Protein AF-0000000077104012 (afdb_homodimer)

Secondary structure (DSSP, 8-state):
----TT-EEEEEEE--GGGBHHHHTS-SSSBB-HHHHHHHHHHHHHHHHHTTSPTTEEEEEEEEEEEE-S--BTT-EEEEEEEEEEEETTEEEEEEEEEETTEEEEEEEEEEEEEEHHHHHH-/----TT-EEEEEEE--GGGBHHHHTS-SSSBB-HHHHHHHHHHHHHHHHHTTSPTTEEEEEEEEEEEE-S--BTT-EEEEEEEEEEEETTEEEEEEEEEETTEEEEEEEEEEEEEEHHHHHH-

Structure (mmCIF, N/CA/C/O backbone):
data_AF-0000000077104012-model_v1
#
loop_
_entity.id
_entity.type
_entity.pdbx_description
1 polymer 'Thioesterase family protein'
#
loop_
_atom_site.group_PDB
_atom_site.id
_atom_site.type_symbol
_atom_site.label_atom_id
_atom_site.label_alt_id
_atom_site.label_comp_id
_atom_site.label_asym_id
_atom_site.label_entity_id
_atom_site.label_seq_id
_atom_site.pdbx_PDB_ins_code
_atom_site.Cartn_x
_atom_site.Cartn_y
_atom_site.Cartn_z
_atom_site.occupancy
_atom_site.B_iso_or_equiv
_atom_site.auth_seq_id
_atom_site.auth_comp_id
_atom_site.auth_asym_id
_atom_site.auth_atom_id
_atom_site.pdbx_PDB_model_num
ATOM 1 N N . MET A 1 1 ? -9.977 -24.828 -13.086 1 63.53 1 MET A N 1
ATOM 2 C CA . MET A 1 1 ? -10.703 -23.719 -13.695 1 63.53 1 MET A CA 1
ATOM 3 C C . MET A 1 1 ? -9.75 -22.75 -14.391 1 63.53 1 MET A C 1
ATOM 5 O O . MET A 1 1 ? -8.57 -22.688 -14.062 1 63.53 1 MET A O 1
ATOM 9 N N . MET A 1 2 ? -10.086 -22.219 -15.586 1 81.81 2 MET A N 1
ATOM 10 C CA . MET A 1 2 ? -9.172 -21.438 -16.406 1 81.81 2 MET A CA 1
ATOM 11 C C . MET A 1 2 ? -9.258 -19.953 -16.047 1 81.81 2 MET A C 1
ATOM 13 O O . MET A 1 2 ? -10.312 -19.469 -15.641 1 81.81 2 MET A O 1
ATOM 17 N N . LEU A 1 3 ? -8.172 -19.344 -15.914 1 92.38 3 LEU A N 1
ATOM 18 C CA . LEU A 1 3 ? -8.07 -17.906 -15.703 1 92.38 3 LEU A CA 1
ATOM 19 C C . LEU A 1 3 ? -8.93 -17.156 -16.719 1 92.38 3 LEU A C 1
ATOM 21 O O . LEU A 1 3 ? -8.766 -17.312 -17.922 1 92.38 3 LEU A O 1
ATOM 25 N N . LYS A 1 4 ? -9.984 -16.5 -16.172 1 94.12 4 LYS A N 1
ATOM 26 C CA . LYS A 1 4 ? -10.914 -15.766 -17.031 1 94.12 4 LYS A CA 1
ATOM 27 C C . LYS A 1 4 ? -11.211 -14.383 -16.453 1 94.12 4 LYS A C 1
ATOM 29 O O . LYS A 1 4 ? -11.453 -14.234 -15.258 1 94.12 4 LYS A O 1
ATOM 34 N N . GLU A 1 5 ? -11.203 -13.398 -17.359 1 96.94 5 GLU A N 1
ATOM 35 C CA . GLU A 1 5 ? -11.609 -12.055 -16.969 1 96.94 5 GLU A CA 1
ATOM 36 C C . GLU A 1 5 ? -12.977 -12.062 -16.297 1 96.94 5 GLU A C 1
ATOM 38 O O . GLU A 1 5 ? -13.875 -12.797 -16.703 1 96.94 5 GLU A O 1
ATOM 43 N N . GLY A 1 6 ? -13.133 -11.281 -15.25 1 97.94 6 GLY A N 1
ATOM 44 C CA . GLY A 1 6 ? -14.367 -11.258 -14.492 1 97.94 6 GLY A CA 1
ATOM 45 C C . GLY A 1 6 ? -14.273 -11.969 -13.156 1 97.94 6 GLY A C 1
ATOM 46 O O . GLY A 1 6 ? -15.102 -11.758 -12.273 1 97.94 6 GLY A O 1
ATOM 47 N N . LEU A 1 7 ? -13.266 -12.867 -13.023 1 98.31 7 LEU A N 1
ATOM 48 C CA . LEU A 1 7 ? -13.031 -13.461 -11.711 1 98.31 7 LEU A CA 1
ATOM 49 C C . LEU A 1 7 ? -12.891 -12.391 -10.641 1 98.31 7 LEU A C 1
ATOM 51 O O . LEU A 1 7 ? -12.281 -11.344 -10.883 1 98.31 7 LEU A O 1
ATOM 55 N N . SER A 1 8 ? -13.469 -12.641 -9.461 1 98.75 8 SER A N 1
ATOM 56 C CA . SER A 1 8 ? -13.438 -11.633 -8.406 1 98.75 8 SER A CA 1
ATOM 57 C C . SER A 1 8 ? -13.391 -12.281 -7.027 1 98.75 8 SER A C 1
ATOM 59 O O . SER A 1 8 ? -13.711 -13.461 -6.879 1 98.75 8 SER A O 1
ATOM 61 N N . HIS A 1 9 ? -12.945 -11.547 -6.07 1 98.88 9 HIS A N 1
ATOM 62 C CA . HIS A 1 9 ? -12.938 -11.922 -4.66 1 98.88 9 HIS A CA 1
ATOM 63 C C . HIS A 1 9 ? -13.07 -10.695 -3.764 1 98.88 9 HIS A C 1
ATOM 65 O O . HIS A 1 9 ? -12.609 -9.609 -4.121 1 98.88 9 HIS A O 1
ATOM 71 N N . THR A 1 10 ? -13.758 -10.852 -2.686 1 98.94 10 THR A N 1
ATOM 72 C CA . THR A 1 10 ? -13.867 -9.812 -1.672 1 98.94 10 THR A CA 1
ATOM 73 C C . THR A 1 10 ? -13.195 -10.242 -0.375 1 98.94 10 THR A C 1
ATOM 75 O O . THR A 1 10 ? -13.5 -11.312 0.164 1 98.94 10 THR A O 1
ATOM 78 N N . SER A 1 11 ? -12.289 -9.477 0.056 1 98.94 11 SER A N 1
ATOM 79 C CA . SER A 1 11 ? -11.664 -9.641 1.363 1 98.94 11 SER A CA 1
ATOM 80 C C . SER A 1 11 ? -12.195 -8.625 2.365 1 98.94 11 SER A C 1
ATOM 82 O O . SER A 1 11 ? -12.641 -7.543 1.979 1 98.94 11 SER A O 1
ATOM 84 N N . VAL A 1 12 ? -12.125 -8.977 3.619 1 98.88 12 VAL A N 1
ATOM 85 C CA . VAL A 1 12 ? -12.711 -8.133 4.652 1 98.88 12 VAL A CA 1
ATOM 86 C C . VAL A 1 12 ? -11.734 -8 5.824 1 98.88 12 VAL A C 1
ATOM 88 O O . VAL A 1 12 ? -11.008 -8.945 6.145 1 98.88 12 VAL A O 1
ATOM 91 N N . LEU A 1 13 ? -11.734 -6.797 6.422 1 98.38 13 LEU A N 1
ATOM 92 C CA . LEU A 1 13 ? -10.977 -6.613 7.652 1 98.38 13 LEU A CA 1
ATOM 93 C C . LEU A 1 13 ? -11.711 -5.676 8.609 1 98.38 13 LEU A C 1
ATOM 95 O O . LEU A 1 13 ? -12.562 -4.898 8.18 1 98.38 13 LEU A O 1
ATOM 99 N N . THR A 1 14 ? -11.461 -5.891 9.828 1 98.81 14 THR A N 1
ATOM 100 C CA . THR A 1 14 ? -11.844 -4.926 10.852 1 98.81 14 THR A CA 1
ATOM 101 C C . THR A 1 14 ? -10.656 -4.047 11.234 1 98.81 14 THR A C 1
ATOM 103 O O . THR A 1 14 ? -9.562 -4.551 11.492 1 98.81 14 THR A O 1
ATOM 106 N N . VAL A 1 15 ? -10.938 -2.73 11.312 1 98.75 15 VAL A N 1
ATOM 107 C CA . VAL A 1 15 ? -9.859 -1.799 11.625 1 98.75 15 VAL A CA 1
ATOM 108 C C . VAL A 1 15 ? -9.492 -1.916 13.102 1 98.75 15 VAL A C 1
ATOM 110 O O . VAL A 1 15 ? -10.297 -1.588 13.977 1 98.75 15 VAL A O 1
ATOM 113 N N . THR A 1 16 ? -8.344 -2.424 13.32 1 98.62 16 THR A N 1
ATOM 114 C CA . THR A 1 16 ? -7.738 -2.441 14.648 1 98.62 16 THR A CA 1
ATOM 115 C C . THR A 1 16 ? -6.535 -1.509 14.711 1 98.62 16 THR A C 1
ATOM 117 O O . THR A 1 16 ? -6.156 -0.91 13.695 1 98.62 16 THR A O 1
ATOM 120 N N . GLU A 1 17 ? -5.934 -1.371 15.883 1 98.19 17 GLU A N 1
ATOM 121 C CA . GLU A 1 17 ? -4.777 -0.496 16.047 1 98.19 17 GLU A CA 1
ATOM 122 C C . GLU A 1 17 ? -3.658 -0.876 15.078 1 98.19 17 GLU A C 1
ATOM 124 O O . GLU A 1 17 ? -2.949 -0.006 14.57 1 98.19 17 GLU A O 1
ATOM 129 N N . ALA A 1 18 ? -3.521 -2.146 14.812 1 97.19 18 ALA A N 1
ATOM 130 C CA . ALA A 1 18 ? -2.426 -2.658 13.992 1 97.19 18 ALA A CA 1
ATOM 131 C C . ALA A 1 18 ? -2.531 -2.152 12.555 1 97.19 18 ALA A C 1
ATOM 133 O O . ALA A 1 18 ? -1.542 -2.146 11.82 1 97.19 18 ALA A O 1
ATOM 134 N N . TYR A 1 19 ? -3.738 -1.705 12.102 1 98 19 TYR A N 1
ATOM 135 C CA . TYR A 1 19 ? -3.965 -1.341 10.703 1 98 19 TYR A CA 1
ATOM 136 C C . TYR A 1 19 ? -4.023 0.173 10.539 1 98 19 TYR A C 1
ATOM 138 O O . TYR A 1 19 ? -4.32 0.674 9.453 1 98 19 TYR A O 1
ATOM 146 N N . THR A 1 20 ? -3.723 0.883 11.617 1 98.38 20 THR A N 1
ATOM 147 C CA . THR A 1 20 ? -3.834 2.336 11.547 1 98.38 20 THR A CA 1
ATOM 148 C C . THR A 1 20 ? -2.594 2.943 10.898 1 98.38 20 THR A C 1
ATOM 150 O O . THR A 1 20 ? -1.516 2.346 10.93 1 98.38 20 THR A O 1
ATOM 153 N N . ALA A 1 21 ? -2.809 4.164 10.359 1 98.12 21 ALA A N 1
ATOM 154 C CA . ALA A 1 21 ? -1.69 4.91 9.789 1 98.12 21 ALA A CA 1
ATOM 155 C C . ALA A 1 21 ? -0.59 5.125 10.828 1 98.12 21 ALA A C 1
ATOM 157 O O . ALA A 1 21 ? 0.598 5.035 10.508 1 98.12 21 ALA A O 1
ATOM 158 N N . GLN A 1 22 ? -0.987 5.324 12.047 1 97.31 22 GLN A N 1
ATOM 159 C CA . GLN A 1 22 ? -0.046 5.531 13.141 1 97.31 22 GLN A CA 1
ATOM 160 C C . GLN A 1 22 ? 0.788 4.277 13.398 1 97.31 22 GLN A C 1
ATOM 162 O O . GLN A 1 22 ? 2.018 4.348 13.469 1 97.31 22 GLN A O 1
ATOM 167 N N . ALA A 1 23 ? 0.188 3.174 13.438 1 97.38 23 ALA A N 1
ATOM 168 C CA . ALA A 1 23 ? 0.874 1.916 13.719 1 97.38 23 ALA A CA 1
ATOM 169 C C . ALA A 1 23 ? 1.756 1.493 12.555 1 97.38 23 ALA A C 1
ATOM 171 O O . ALA A 1 23 ? 2.842 0.944 12.75 1 97.38 23 ALA A O 1
ATOM 172 N N . LEU A 1 24 ? 1.322 1.79 11.344 1 96.88 24 LEU A N 1
ATOM 173 C CA . LEU A 1 24 ? 2.033 1.367 10.141 1 96.88 24 LEU A CA 1
ATOM 174 C C . LEU A 1 24 ? 3.131 2.361 9.781 1 96.88 24 LEU A C 1
ATOM 176 O O . LEU A 1 24 ? 3.971 2.082 8.922 1 96.88 24 LEU A O 1
ATOM 180 N N . GLY A 1 25 ? 3.066 3.533 10.422 1 96.81 25 GLY A N 1
ATOM 181 C CA . GLY A 1 25 ? 4.07 4.551 10.156 1 96.81 25 GLY A CA 1
ATOM 182 C C . GLY A 1 25 ? 3.797 5.344 8.891 1 96.81 25 GLY A C 1
ATOM 183 O O . GLY A 1 25 ? 4.641 6.121 8.445 1 96.81 25 GLY A O 1
ATOM 184 N N . SER A 1 26 ? 2.707 5.125 8.219 1 97.69 26 SER A N 1
ATOM 185 C CA . SER A 1 26 ? 2.342 5.809 6.984 1 97.69 26 SER A CA 1
ATOM 186 C C . SER A 1 26 ? 1.731 7.176 7.27 1 97.69 26 SER A C 1
ATOM 188 O O . SER A 1 26 ? 1.529 7.977 6.352 1 97.69 26 SER A O 1
ATOM 190 N N . GLY A 1 27 ? 1.38 7.434 8.445 1 96.62 27 GLY A N 1
ATOM 191 C CA . GLY A 1 27 ? 0.803 8.641 9.023 1 96.62 27 GLY A CA 1
ATOM 192 C C . GLY A 1 27 ? 0.803 8.633 10.539 1 96.62 27 GLY A C 1
ATOM 193 O O . GLY A 1 27 ? 1.457 7.797 11.164 1 96.62 27 GLY A O 1
ATOM 194 N N . ASP A 1 28 ? 0.097 9.672 11.055 1 96.44 28 ASP A N 1
ATOM 195 C CA . ASP A 1 28 ? 0.198 9.758 12.508 1 96.44 28 ASP A CA 1
ATOM 196 C C . ASP A 1 28 ? -1.185 9.805 13.156 1 96.44 28 ASP A C 1
ATOM 198 O O . ASP A 1 28 ? -1.316 10.164 14.328 1 96.44 28 ASP A O 1
ATOM 202 N N . LEU A 1 29 ? -2.232 9.461 12.5 1 96.88 29 LEU A N 1
ATOM 203 C CA . LEU A 1 29 ? -3.596 9.445 13.023 1 96.88 29 LEU A CA 1
ATOM 204 C C . LEU A 1 29 ? -4.094 8.008 13.188 1 96.88 29 LEU A C 1
ATOM 206 O O . LEU A 1 29 ? -3.654 7.105 12.477 1 96.88 29 LEU A O 1
ATOM 210 N N . PRO A 1 30 ? -5.016 7.781 14.117 1 97.19 30 PRO A N 1
ATOM 211 C CA . PRO A 1 30 ? -5.523 6.434 14.398 1 97.19 30 PRO A CA 1
ATOM 212 C C . PRO A 1 30 ? -6.699 6.051 13.5 1 97.19 30 PRO A C 1
ATOM 214 O O . PRO A 1 30 ? -7.75 5.641 14 1 97.19 30 PRO A O 1
ATOM 217 N N . VAL A 1 31 ? -6.539 6.105 12.234 1 98.06 31 VAL A N 1
ATOM 218 C CA . VAL A 1 31 ? -7.492 5.648 11.234 1 98.06 31 VAL A CA 1
ATOM 219 C C . VAL A 1 31 ? -6.836 4.598 10.336 1 98.06 31 VAL A C 1
ATOM 221 O O . VAL A 1 31 ? -5.617 4.41 10.383 1 98.06 31 VAL A O 1
ATOM 224 N N . LEU A 1 32 ? -7.621 3.922 9.555 1 98.56 32 LEU A N 1
ATOM 225 C CA . LEU A 1 32 ? -7.09 2.926 8.633 1 98.56 32 LEU A CA 1
ATOM 226 C C . LEU A 1 32 ? -5.988 3.523 7.766 1 98.56 32 LEU A C 1
ATOM 228 O O . LEU A 1 32 ? -6.203 4.535 7.094 1 98.56 32 LEU A O 1
ATOM 232 N N . GLY A 1 33 ? -4.863 2.947 7.859 1 98.06 33 GLY A N 1
ATOM 233 C CA . GLY A 1 33 ? -3.779 3.389 6.996 1 98.06 33 GLY A CA 1
ATOM 234 C C . GLY A 1 33 ? -3.979 2.996 5.543 1 98.06 33 GLY A C 1
ATOM 235 O O . GLY A 1 33 ? -4.492 1.915 5.25 1 98.06 33 GLY A O 1
ATOM 236 N N . THR A 1 34 ? -3.535 3.836 4.625 1 98.12 34 THR A N 1
ATOM 237 C CA . THR A 1 34 ? -3.594 3.539 3.197 1 98.12 34 THR A CA 1
ATOM 238 C C . THR A 1 34 ? -2.912 2.207 2.893 1 98.12 34 THR A C 1
ATOM 240 O O . THR A 1 34 ? -3.482 1.356 2.205 1 98.12 34 THR A O 1
ATOM 243 N N . PRO A 1 35 ? -1.723 1.936 3.461 1 97.81 35 PRO A N 1
ATOM 244 C CA . PRO A 1 35 ? -1.078 0.654 3.162 1 97.81 35 PRO A CA 1
ATOM 245 C C . PRO A 1 35 ? -1.932 -0.545 3.57 1 97.81 35 PRO A C 1
ATOM 247 O O . PRO A 1 35 ? -1.88 -1.593 2.922 1 97.81 35 PRO A O 1
ATOM 250 N N . ALA A 1 36 ? -2.625 -0.442 4.645 1 98 36 ALA A N 1
ATOM 251 C CA . ALA A 1 36 ? -3.5 -1.536 5.062 1 98 36 ALA A CA 1
ATOM 252 C C . ALA A 1 36 ? -4.621 -1.756 4.051 1 98 36 ALA A C 1
ATOM 254 O O . ALA A 1 36 ? -4.961 -2.896 3.729 1 98 36 ALA A O 1
ATOM 255 N N . MET A 1 37 ? -5.238 -0.71 3.592 1 98.75 37 MET A N 1
ATOM 256 C CA . MET A 1 37 ? -6.254 -0.825 2.551 1 98.75 37 MET A CA 1
ATOM 257 C C . MET A 1 37 ? -5.676 -1.467 1.294 1 98.75 37 MET A C 1
ATOM 259 O O . MET A 1 37 ? -6.301 -2.348 0.699 1 98.75 37 MET A O 1
ATOM 263 N N . LEU A 1 38 ? -4.52 -1.038 0.946 1 98.56 38 LEU A N 1
ATOM 264 C CA . LEU A 1 38 ? -3.861 -1.571 -0.241 1 98.56 38 LEU A CA 1
ATOM 265 C C . LEU A 1 38 ? -3.549 -3.055 -0.068 1 98.56 38 LEU A C 1
ATOM 267 O O . LEU A 1 38 ? -3.697 -3.838 -1.009 1 98.56 38 LEU A O 1
ATOM 271 N N . ALA A 1 39 ? -3.092 -3.398 1.126 1 98.5 39 ALA A N 1
ATOM 272 C CA . ALA A 1 39 ? -2.846 -4.809 1.41 1 98.5 39 ALA A CA 1
ATOM 273 C C . ALA A 1 39 ? -4.121 -5.633 1.243 1 98.5 39 ALA A C 1
ATOM 275 O O . ALA A 1 39 ? -4.086 -6.738 0.701 1 98.5 39 ALA A O 1
ATOM 276 N N . LEU A 1 40 ? -5.191 -5.125 1.708 1 98.88 40 LEU A N 1
ATOM 277 C CA . LEU A 1 40 ? -6.473 -5.809 1.59 1 98.88 40 LEU A CA 1
ATOM 278 C C . LEU A 1 40 ? -6.867 -5.98 0.126 1 98.88 40 LEU A C 1
ATOM 280 O O . LEU A 1 40 ? -7.375 -7.031 -0.265 1 98.88 40 LEU A O 1
ATOM 284 N N . MET A 1 41 ? -6.629 -4.965 -0.691 1 98.94 41 MET A N 1
ATOM 285 C CA . MET A 1 41 ? -6.875 -5.02 -2.129 1 98.94 41 MET A CA 1
ATOM 286 C C . MET A 1 41 ? -6.027 -6.105 -2.787 1 98.94 41 MET A C 1
ATOM 288 O O . MET A 1 41 ? -6.527 -6.875 -3.605 1 98.94 41 MET A O 1
ATOM 292 N N . GLU A 1 42 ? -4.785 -6.094 -2.412 1 98.88 42 GLU A N 1
ATOM 293 C CA . GLU A 1 42 ? -3.887 -7.09 -2.982 1 98.88 42 GLU A CA 1
ATOM 294 C C . GLU A 1 42 ? -4.289 -8.5 -2.561 1 98.88 42 GLU A C 1
ATOM 296 O O . GLU A 1 42 ? -4.199 -9.445 -3.352 1 98.88 42 GLU A O 1
ATOM 301 N N . ASN A 1 43 ? -4.625 -8.641 -1.327 1 98.88 43 ASN A N 1
ATOM 302 C CA . ASN A 1 43 ? -5.121 -9.93 -0.847 1 98.88 43 ASN A CA 1
ATOM 303 C C . ASN A 1 43 ? -6.285 -10.438 -1.696 1 98.88 43 ASN A C 1
ATOM 305 O O . ASN A 1 43 ? -6.289 -11.594 -2.123 1 98.88 43 ASN A O 1
ATOM 309 N N . ALA A 1 44 ? -7.281 -9.539 -1.898 1 98.94 44 ALA A N 1
ATOM 310 C CA . ALA A 1 44 ? -8.445 -9.891 -2.703 1 98.94 44 ALA A CA 1
ATOM 311 C C . ALA A 1 44 ? -8.039 -10.328 -4.109 1 98.94 44 ALA A C 1
ATOM 313 O O . ALA A 1 44 ? -8.562 -11.305 -4.641 1 98.94 44 ALA A O 1
ATOM 314 N N . ALA A 1 45 ? -7.145 -9.586 -4.695 1 98.88 45 ALA A N 1
ATOM 315 C CA . ALA A 1 45 ? -6.695 -9.883 -6.051 1 98.88 45 ALA A CA 1
ATOM 316 C C . ALA A 1 45 ? -5.996 -11.234 -6.109 1 98.88 45 ALA A C 1
ATOM 318 O O . ALA A 1 45 ? -6.25 -12.039 -7.016 1 98.88 45 ALA A O 1
ATOM 319 N N . MET A 1 46 ? -5.078 -11.43 -5.168 1 98.75 46 MET A N 1
ATOM 320 C CA . MET A 1 46 ? -4.379 -12.711 -5.098 1 98.75 46 MET A CA 1
ATOM 321 C C . MET A 1 46 ? -5.371 -13.867 -4.996 1 98.75 46 MET A C 1
ATOM 323 O O . MET A 1 46 ? -5.27 -14.844 -5.746 1 98.75 46 MET A O 1
ATOM 327 N N . LEU A 1 47 ? -6.367 -13.742 -4.168 1 98.56 47 LEU A N 1
ATOM 328 C CA . LEU A 1 47 ? -7.316 -14.812 -3.898 1 98.56 47 LEU A CA 1
ATOM 329 C C . LEU A 1 47 ? -8.289 -14.984 -5.062 1 98.56 47 LEU A C 1
ATOM 331 O O . LEU A 1 47 ? -8.797 -16.078 -5.297 1 98.56 47 LEU A O 1
ATOM 335 N N . ALA A 1 48 ? -8.531 -13.922 -5.82 1 98.62 48 ALA A N 1
ATOM 336 C CA . ALA A 1 48 ? -9.453 -13.969 -6.949 1 98.62 48 ALA A CA 1
ATOM 337 C C . ALA A 1 48 ? -9.008 -15 -7.977 1 98.62 48 ALA A C 1
ATOM 339 O O . ALA A 1 48 ? -9.836 -15.562 -8.703 1 98.62 48 ALA A O 1
ATOM 340 N N . VAL A 1 49 ? -7.691 -15.32 -7.969 1 98.31 49 VAL A N 1
ATOM 341 C CA . VAL A 1 49 ? -7.219 -16.156 -9.062 1 98.31 49 VAL A CA 1
ATOM 342 C C . VAL A 1 49 ? -6.492 -17.375 -8.5 1 98.31 49 VAL A C 1
ATOM 344 O O . VAL A 1 49 ? -6.012 -18.219 -9.258 1 98.31 49 VAL A O 1
ATOM 347 N N . ALA A 1 50 ? -6.359 -17.469 -7.219 1 96.94 50 ALA A N 1
ATOM 348 C CA . ALA A 1 50 ? -5.523 -18.484 -6.562 1 96.94 50 ALA A CA 1
ATOM 349 C C . ALA A 1 50 ? -5.906 -19.891 -7.012 1 96.94 50 ALA A C 1
ATOM 351 O O . ALA A 1 50 ? -5.035 -20.719 -7.262 1 96.94 50 ALA A O 1
ATOM 352 N N . ASN A 1 51 ? -7.145 -20.156 -7.188 1 96.31 51 ASN A N 1
ATOM 353 C CA . ASN A 1 51 ? -7.617 -21.5 -7.484 1 96.31 51 ASN A CA 1
ATOM 354 C C . ASN A 1 51 ? -7.609 -21.781 -8.984 1 96.31 51 ASN A C 1
ATOM 356 O O . ASN A 1 51 ? -7.992 -22.859 -9.422 1 96.31 51 ASN A O 1
ATOM 360 N N . GLU A 1 52 ? -7.203 -20.781 -9.742 1 97.25 52 GLU A N 1
ATOM 361 C CA . GLU A 1 52 ? -7.223 -20.938 -11.188 1 97.25 52 GLU A CA 1
ATOM 362 C C . GLU A 1 52 ? -5.816 -21.172 -11.742 1 97.25 52 GLU A C 1
ATOM 364 O O . GLU A 1 52 ? -5.645 -21.391 -12.938 1 97.25 52 GLU A O 1
ATOM 369 N N . LEU A 1 53 ? -4.836 -21.109 -10.922 1 96.75 53 LEU A N 1
ATOM 370 C CA . LEU A 1 53 ? -3.441 -21.219 -11.336 1 96.75 53 LEU A CA 1
ATOM 371 C C . LEU A 1 53 ? -3.002 -22.688 -11.359 1 96.75 53 LEU A C 1
ATOM 373 O O . LEU A 1 53 ? -3.551 -23.516 -10.633 1 96.75 53 LEU A O 1
ATOM 377 N N . ASP A 1 54 ? -2.066 -22.953 -12.148 1 95.19 54 ASP A N 1
ATOM 378 C CA . ASP A 1 54 ? -1.496 -24.297 -12.219 1 95.19 54 ASP A CA 1
ATOM 379 C C . ASP A 1 54 ? -0.703 -24.609 -10.953 1 95.19 54 ASP A C 1
ATOM 381 O O . ASP A 1 54 ? -0.307 -23.703 -10.211 1 95.19 54 ASP A O 1
ATOM 385 N N . GLU A 1 55 ? -0.542 -25.891 -10.711 1 94.94 55 GLU A N 1
ATOM 386 C CA . GLU A 1 55 ? 0.286 -26.328 -9.594 1 94.94 55 GLU A CA 1
ATOM 387 C C . GLU A 1 55 ? 1.679 -25.703 -9.664 1 94.94 55 GLU A C 1
ATOM 389 O O . GLU A 1 55 ? 2.283 -25.641 -10.734 1 94.94 55 GLU A O 1
ATOM 394 N N . GLY A 1 56 ? 2.154 -25.234 -8.531 1 95.81 56 GLY A N 1
ATOM 395 C CA . GLY A 1 56 ? 3.492 -24.672 -8.469 1 95.81 56 GLY A CA 1
ATOM 396 C C . GLY A 1 56 ? 3.531 -23.188 -8.812 1 95.81 56 GLY A C 1
ATOM 397 O O . GLY A 1 56 ? 4.562 -22.531 -8.648 1 95.81 56 GLY A O 1
ATOM 398 N N . GLN A 1 57 ? 2.387 -22.656 -9.328 1 97.19 57 GLN A N 1
ATOM 399 C CA . GLN A 1 57 ? 2.338 -21.25 -9.719 1 97.19 57 GLN A CA 1
ATOM 400 C C . GLN A 1 57 ? 1.726 -20.391 -8.609 1 97.19 57 GLN A C 1
ATOM 402 O O . GLN A 1 57 ? 0.967 -20.906 -7.777 1 97.19 57 GLN A O 1
ATOM 407 N N . THR A 1 58 ? 2.092 -19.172 -8.547 1 97.56 58 THR A N 1
ATOM 408 C CA . THR A 1 58 ? 1.484 -18.141 -7.73 1 97.56 58 THR A CA 1
ATOM 409 C C . THR A 1 58 ? 1.525 -16.781 -8.445 1 97.56 58 THR A C 1
ATOM 411 O O . THR A 1 58 ? 1.814 -16.719 -9.641 1 97.56 58 THR A O 1
ATOM 414 N N . THR A 1 59 ? 1.077 -15.766 -7.785 1 98.25 59 THR A N 1
ATOM 415 C CA . THR A 1 59 ? 1.178 -14.422 -8.352 1 98.25 59 THR A CA 1
ATOM 416 C C . THR A 1 59 ? 1.91 -13.484 -7.398 1 98.25 59 THR A C 1
ATOM 418 O O . THR A 1 59 ? 1.881 -13.68 -6.18 1 98.25 59 THR A O 1
ATOM 421 N N . VAL A 1 60 ? 2.576 -12.5 -7.934 1 97.94 60 VAL A N 1
ATOM 422 C CA . VAL A 1 60 ? 3.244 -11.445 -7.18 1 97.94 60 VAL A CA 1
ATOM 423 C C . VAL A 1 60 ? 2.746 -10.078 -7.645 1 97.94 60 VAL A C 1
ATOM 425 O O . VAL A 1 60 ? 2.5 -9.875 -8.836 1 97.94 60 VAL A O 1
ATOM 428 N N . GLY A 1 61 ? 2.535 -9.32 -6.707 1 98.25 61 GLY A N 1
ATOM 429 C CA . GLY A 1 61 ? 2.166 -7.953 -7.051 1 98.25 61 GLY A CA 1
ATOM 430 C C . GLY A 1 61 ? 3.287 -7.184 -7.727 1 98.25 61 GLY A C 1
ATOM 431 O O . GLY A 1 61 ? 4.441 -7.254 -7.301 1 98.25 61 GLY A O 1
ATOM 432 N N . GLY A 1 62 ? 2.918 -6.336 -8.742 1 97.81 62 GLY A N 1
ATOM 433 C CA . GLY A 1 62 ? 3.914 -5.566 -9.469 1 97.81 62 GLY A CA 1
ATOM 434 C C . GLY A 1 62 ? 3.609 -4.082 -9.508 1 97.81 62 GLY A C 1
ATOM 435 O O . GLY A 1 62 ? 4.492 -3.27 -9.797 1 97.81 62 GLY A O 1
ATOM 436 N N . TYR A 1 63 ? 2.385 -3.77 -9.367 1 98.56 63 TYR A N 1
ATOM 437 C CA . TYR A 1 63 ? 1.929 -2.385 -9.344 1 98.56 63 TYR A CA 1
ATOM 438 C C . TYR A 1 63 ? 0.635 -2.25 -8.555 1 98.56 63 TYR A C 1
ATOM 440 O O . TYR A 1 63 ? -0.219 -3.139 -8.594 1 98.56 63 TYR A O 1
ATOM 448 N N . LEU A 1 64 ? 0.503 -1.149 -7.844 1 98.69 64 LEU A N 1
ATOM 449 C CA . LEU A 1 64 ? -0.77 -0.772 -7.238 1 98.69 64 LEU A CA 1
ATOM 450 C C . LEU A 1 64 ? -0.933 0.743 -7.215 1 98.69 64 LEU A C 1
ATOM 452 O O . LEU A 1 64 ? -0.03 1.462 -6.781 1 98.69 64 LEU A O 1
ATOM 456 N N . GLY A 1 65 ? -1.996 1.199 -7.793 1 98.69 65 GLY A N 1
ATOM 457 C CA . GLY A 1 65 ? -2.418 2.588 -7.699 1 98.69 65 GLY A CA 1
ATOM 458 C C . GLY A 1 65 ? -3.854 2.744 -7.234 1 98.69 65 GLY A C 1
ATOM 459 O O . GLY A 1 65 ? -4.777 2.236 -7.871 1 98.69 65 GLY A O 1
ATOM 460 N N . ALA A 1 66 ? -4.012 3.408 -6.145 1 98.81 66 ALA A N 1
ATOM 461 C CA . ALA A 1 66 ? -5.367 3.557 -5.621 1 98.81 66 ALA A CA 1
ATOM 462 C C . ALA A 1 66 ? -5.508 4.855 -4.828 1 98.81 66 ALA A C 1
ATOM 464 O O . ALA A 1 66 ? -4.543 5.332 -4.227 1 98.81 66 ALA A O 1
ATOM 465 N N . SER A 1 67 ? -6.711 5.363 -4.895 1 98.75 67 SER A N 1
ATOM 466 C CA . SER A 1 67 ? -7.102 6.477 -4.035 1 98.75 67 SER A CA 1
ATOM 467 C C . SER A 1 67 ? -7.625 5.98 -2.693 1 98.75 67 SER A C 1
ATOM 469 O O . SER A 1 67 ? -8.07 4.836 -2.578 1 98.75 67 SER A O 1
ATOM 471 N N . HIS A 1 68 ? -7.484 6.695 -1.645 1 98.56 68 HIS A N 1
ATOM 472 C CA . HIS A 1 68 ? -8.109 6.551 -0.334 1 98.56 68 HIS A CA 1
ATOM 473 C C . HIS A 1 68 ? -8.844 7.824 0.067 1 98.56 68 HIS A C 1
ATOM 475 O O . HIS A 1 68 ? -8.242 8.75 0.609 1 98.56 68 HIS A O 1
ATOM 481 N N . VAL A 1 69 ? -10.141 7.82 -0.08 1 97.25 69 VAL A N 1
ATOM 482 C CA . VAL A 1 69 ? -10.844 9.094 -0.178 1 97.25 69 VAL A CA 1
ATOM 483 C C . VAL A 1 69 ? -11.625 9.352 1.111 1 97.25 69 VAL A C 1
ATOM 485 O O . VAL A 1 69 ? -12.141 10.453 1.317 1 97.25 69 VAL A O 1
ATOM 488 N N . LYS A 1 70 ? -11.781 8.375 1.913 1 96.69 70 LYS A N 1
ATOM 489 C CA . LYS A 1 70 ? -12.453 8.531 3.199 1 96.69 70 LYS A CA 1
ATOM 490 C C . LYS A 1 70 ? -11.734 7.742 4.293 1 96.69 70 LYS A C 1
ATOM 492 O O . LYS A 1 70 ? -11.312 6.605 4.066 1 96.69 70 LYS A O 1
ATOM 497 N N . PRO A 1 71 ? -11.68 8.352 5.438 1 97.31 71 PRO A N 1
ATOM 498 C CA . PRO A 1 71 ? -11.055 7.617 6.543 1 97.31 71 PRO A CA 1
ATOM 499 C C . PRO A 1 71 ? -11.992 6.586 7.164 1 97.31 71 PRO A C 1
ATOM 501 O O . PRO A 1 71 ? -13.211 6.766 7.152 1 97.31 71 PRO A O 1
ATOM 504 N N . SER A 1 72 ? -11.445 5.504 7.691 1 98.12 72 SER A N 1
ATOM 505 C CA . SER A 1 72 ? -12.156 4.504 8.477 1 98.12 72 SER A CA 1
ATOM 506 C C . SER A 1 72 ? -11.609 4.418 9.898 1 98.12 72 SER A C 1
ATOM 508 O O . SER A 1 72 ? -10.406 4.227 10.094 1 98.12 72 SER A O 1
ATOM 510 N N . LYS A 1 73 ? -12.453 4.566 10.883 1 97.5 73 LYS A N 1
ATOM 511 C CA . LYS A 1 73 ? -12.047 4.617 12.289 1 97.5 73 LYS A CA 1
ATOM 512 C C . LYS A 1 73 ? -11.867 3.215 12.859 1 97.5 73 LYS A C 1
ATOM 514 O O . LYS A 1 73 ? -12.234 2.227 12.219 1 97.5 73 LYS A O 1
ATOM 519 N N . LEU A 1 74 ? -11.266 3.174 14.047 1 98.06 74 LEU A N 1
ATOM 520 C CA . LEU A 1 74 ? -11.125 1.921 14.781 1 98.06 74 LEU A CA 1
ATOM 521 C C . LEU A 1 74 ? -12.477 1.229 14.93 1 98.06 74 LEU A C 1
ATOM 523 O O . LEU A 1 74 ? -13.484 1.878 15.211 1 98.06 74 LEU A O 1
ATOM 527 N N . GLY A 1 75 ? -12.453 -0.076 14.586 1 98.5 75 GLY A N 1
ATOM 528 C CA . GLY A 1 75 ? -13.672 -0.855 14.742 1 98.5 75 GLY A CA 1
ATOM 529 C C . GLY A 1 75 ? -14.477 -0.965 13.453 1 98.5 75 GLY A C 1
ATOM 530 O O . GLY A 1 75 ? -15.359 -1.816 13.344 1 98.5 75 GLY A O 1
ATOM 531 N N . ALA A 1 76 ? -14.211 -0.122 12.484 1 98.44 76 ALA A N 1
ATOM 532 C CA . ALA A 1 76 ? -14.922 -0.17 11.211 1 98.44 76 ALA A CA 1
ATOM 533 C C . ALA A 1 76 ? -14.625 -1.466 10.461 1 98.44 76 ALA A C 1
ATOM 535 O O . ALA A 1 76 ? -13.523 -2.01 10.57 1 98.44 76 ALA A O 1
ATOM 536 N N . THR A 1 77 ? -15.57 -1.963 9.781 1 98.81 77 THR A N 1
ATOM 537 C CA . THR A 1 77 ? -15.383 -3.08 8.859 1 98.81 77 THR A CA 1
ATOM 538 C C . THR A 1 77 ? -15.195 -2.578 7.434 1 98.81 77 THR A C 1
ATOM 540 O O . THR A 1 77 ? -16.047 -1.857 6.902 1 98.81 77 THR A O 1
ATOM 543 N N . VAL A 1 78 ? -14.109 -2.965 6.836 1 98.88 78 VAL A N 1
ATOM 544 C CA . VAL A 1 78 ? -13.773 -2.557 5.477 1 98.88 78 VAL A CA 1
ATOM 545 C C . VAL A 1 78 ? -13.727 -3.783 4.566 1 98.88 78 VAL A C 1
ATOM 547 O O . VAL A 1 78 ? -13.172 -4.82 4.941 1 98.88 78 VAL A O 1
ATOM 550 N N . GLU A 1 79 ? -14.32 -3.645 3.393 1 98.94 79 GLU A N 1
ATOM 551 C CA . GLU A 1 79 ? -14.266 -4.688 2.375 1 98.94 79 GLU A CA 1
ATOM 552 C C . GLU A 1 79 ? -13.539 -4.203 1.123 1 98.94 79 GLU A C 1
ATOM 554 O O . GLU A 1 79 ? -13.719 -3.057 0.702 1 98.94 79 GLU A O 1
ATOM 559 N N . ALA A 1 80 ? -12.695 -5.031 0.578 1 98.94 80 ALA A N 1
ATOM 560 C CA . ALA A 1 80 ? -12.047 -4.746 -0.698 1 98.94 80 ALA A CA 1
ATOM 561 C C . ALA A 1 80 ? -12.359 -5.832 -1.727 1 98.94 80 ALA A C 1
ATOM 563 O O . ALA A 1 80 ? -12.211 -7.023 -1.447 1 98.94 80 ALA A O 1
ATOM 564 N N . THR A 1 81 ? -12.82 -5.418 -2.859 1 98.94 81 THR A N 1
ATOM 565 C CA . THR A 1 81 ? -13.094 -6.332 -3.963 1 98.94 81 THR A CA 1
ATOM 566 C C . THR A 1 81 ? -12.117 -6.105 -5.109 1 98.94 81 THR A C 1
ATOM 568 O O . THR A 1 81 ? -11.852 -4.965 -5.496 1 98.94 81 THR A O 1
ATOM 571 N N . ALA A 1 82 ? -11.578 -7.164 -5.539 1 98.94 82 ALA A N 1
ATOM 572 C CA . ALA A 1 82 ? -10.742 -7.148 -6.742 1 98.94 82 ALA A CA 1
ATOM 573 C C . ALA A 1 82 ? -11.398 -7.934 -7.871 1 98.94 82 ALA A C 1
ATOM 575 O O . ALA A 1 82 ? -11.875 -9.055 -7.664 1 98.94 82 ALA A O 1
ATOM 576 N N . THR A 1 83 ? -11.438 -7.324 -9.008 1 98.94 83 THR A N 1
ATOM 577 C CA . THR A 1 83 ? -11.984 -7.965 -10.203 1 98.94 83 THR A CA 1
ATOM 578 C C . THR A 1 83 ? -10.93 -8.023 -11.305 1 98.94 83 THR A C 1
ATOM 580 O O . THR A 1 83 ? -10.359 -6.996 -11.68 1 98.94 83 THR A O 1
ATOM 583 N N . LEU A 1 84 ? -10.711 -9.227 -11.797 1 98.88 84 LEU A N 1
ATOM 584 C CA . LEU A 1 84 ? -9.781 -9.422 -12.906 1 98.88 84 LEU A CA 1
ATOM 585 C C . LEU A 1 84 ? -10.336 -8.82 -14.188 1 98.88 84 LEU A C 1
ATOM 587 O O . LEU A 1 84 ? -11.383 -9.258 -14.68 1 98.88 84 LEU A O 1
ATOM 591 N N . THR A 1 85 ? -9.617 -7.879 -14.781 1 98.88 85 THR A N 1
ATOM 592 C CA . THR A 1 85 ? -10.18 -7.145 -15.914 1 98.88 85 THR A CA 1
ATOM 593 C C . THR A 1 85 ? -9.461 -7.52 -17.203 1 98.88 85 THR A C 1
ATOM 595 O O . THR A 1 85 ? -9.992 -7.309 -18.297 1 98.88 85 THR A O 1
ATOM 598 N N . LYS A 1 86 ? -8.25 -7.984 -17.062 1 98.69 86 LYS A N 1
ATOM 599 C CA . LYS A 1 86 ? -7.469 -8.328 -18.25 1 98.69 86 LYS A CA 1
ATOM 600 C C . LYS A 1 86 ? -6.438 -9.406 -17.938 1 98.69 86 LYS A C 1
ATOM 602 O O . LYS A 1 86 ? -5.781 -9.359 -16.891 1 98.69 86 LYS A O 1
ATOM 607 N N . VAL A 1 87 ? -6.336 -10.359 -18.797 1 98.06 87 VAL A N 1
ATOM 608 C CA . VAL A 1 87 ? -5.285 -11.367 -18.766 1 98.06 87 V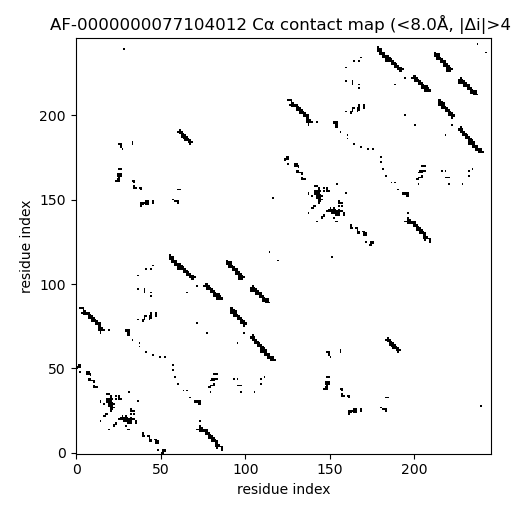AL A CA 1
ATOM 609 C C . VAL A 1 87 ? -4.379 -11.211 -19.984 1 98.06 87 VAL A C 1
ATOM 611 O O . VAL A 1 87 ? -4.812 -11.406 -21.125 1 98.06 87 VAL A O 1
ATOM 614 N N . ASP A 1 88 ? -3.248 -10.82 -19.781 1 97.31 88 ASP A N 1
ATOM 615 C CA . ASP A 1 88 ? -2.221 -10.703 -20.812 1 97.31 88 ASP A CA 1
ATOM 616 C C . ASP A 1 88 ? -1.025 -11.602 -20.5 1 97.31 88 ASP A C 1
ATOM 618 O O . ASP A 1 88 ? -0.03 -11.141 -19.922 1 97.31 88 ASP A O 1
ATOM 622 N N . ARG A 1 89 ? -1.07 -12.883 -20.891 1 95.88 89 ARG A N 1
ATOM 623 C CA . ARG A 1 89 ? -0.092 -13.914 -20.547 1 95.88 89 ARG A CA 1
ATOM 624 C C . ARG A 1 89 ? 0.057 -14.039 -19.031 1 95.88 89 ARG A C 1
ATOM 626 O O . ARG A 1 89 ? -0.866 -14.484 -18.344 1 95.88 89 ARG A O 1
ATOM 633 N N . ARG A 1 90 ? 1.144 -13.625 -18.594 1 97.06 90 ARG A N 1
ATOM 634 C CA . ARG A 1 90 ? 1.368 -13.773 -17.156 1 97.06 90 ARG A CA 1
ATOM 635 C C . ARG A 1 90 ? 0.94 -12.523 -16.406 1 97.06 90 ARG A C 1
ATOM 637 O O . ARG A 1 90 ? 0.929 -12.508 -15.172 1 97.06 90 ARG A O 1
ATOM 644 N N . LYS A 1 91 ? 0.733 -11.484 -17.125 1 98.38 91 LYS A N 1
ATOM 645 C CA . LYS A 1 91 ? 0.341 -10.219 -16.5 1 98.38 91 LYS A CA 1
ATOM 646 C C . LYS A 1 91 ? -1.17 -10.156 -16.297 1 98.38 91 LYS A C 1
ATOM 648 O O . LYS A 1 91 ? -1.94 -10.273 -17.25 1 98.38 91 LYS A O 1
ATOM 653 N N . LEU A 1 92 ? -1.606 -9.938 -15.102 1 98.75 92 LEU A N 1
ATOM 654 C CA . LEU A 1 92 ? -3.01 -9.859 -14.711 1 98.75 92 LEU A CA 1
ATOM 655 C C . LEU A 1 92 ? -3.359 -8.453 -14.227 1 98.75 92 LEU A C 1
ATOM 657 O O . LEU A 1 92 ? -2.717 -7.93 -13.312 1 98.75 92 LEU A O 1
ATOM 661 N N . SER A 1 93 ? -4.395 -7.852 -14.773 1 98.88 93 SER A N 1
ATOM 662 C CA . SER A 1 93 ? -4.863 -6.531 -14.367 1 98.88 93 SER A CA 1
ATOM 663 C C . SER A 1 93 ? -6.156 -6.629 -13.562 1 98.88 93 SER A C 1
ATOM 665 O O . SER A 1 93 ? -7.066 -7.375 -13.93 1 98.88 93 SER A O 1
ATOM 667 N N . PHE A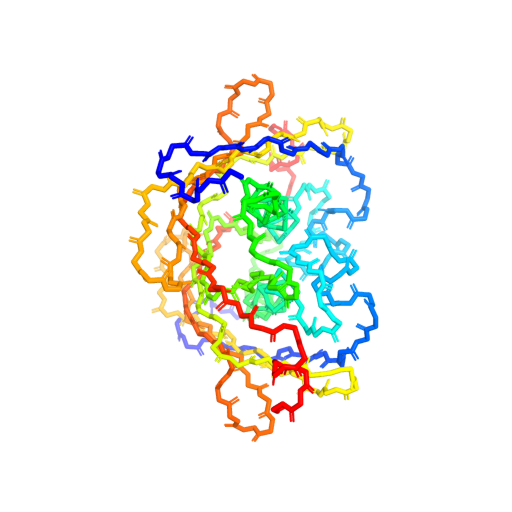 1 94 ? -6.207 -5.863 -12.523 1 98.94 94 PHE A N 1
ATOM 668 C CA . PHE A 1 94 ? -7.387 -5.863 -11.664 1 98.94 94 PHE A CA 1
ATOM 669 C C . PHE A 1 94 ? -7.914 -4.445 -11.469 1 98.94 94 PHE A C 1
ATOM 671 O O . PHE A 1 94 ? -7.133 -3.5 -11.344 1 98.94 94 PHE A O 1
ATOM 678 N N . HIS A 1 95 ? -9.227 -4.367 -11.445 1 98.94 95 HIS A N 1
ATOM 679 C CA . HIS A 1 95 ? -9.883 -3.246 -10.781 1 98.94 95 HIS A CA 1
ATOM 680 C C . HIS A 1 95 ? -10.125 -3.543 -9.305 1 98.94 95 HIS A C 1
ATOM 682 O O . HIS A 1 95 ? -10.602 -4.625 -8.953 1 98.94 95 HIS A O 1
ATOM 688 N N . VAL A 1 96 ? -9.805 -2.623 -8.453 1 98.94 96 VAL A N 1
ATOM 689 C CA . VAL A 1 96 ? -9.953 -2.842 -7.02 1 98.94 96 VAL A CA 1
ATOM 690 C C . VAL A 1 96 ? -10.766 -1.709 -6.402 1 98.94 96 VAL A C 1
ATOM 692 O O . VAL A 1 96 ? -10.633 -0.549 -6.801 1 98.94 96 VAL A O 1
ATOM 695 N N . VAL A 1 97 ? -11.664 -2.1 -5.473 1 98.94 97 VAL A N 1
ATOM 696 C CA . VAL A 1 97 ? -12.516 -1.133 -4.785 1 98.94 97 VAL A CA 1
ATOM 697 C C . VAL A 1 97 ? -12.641 -1.517 -3.312 1 98.94 97 VAL A C 1
ATOM 699 O O . VAL A 1 97 ? -12.844 -2.689 -2.986 1 98.94 97 VAL A O 1
ATOM 702 N N . ALA A 1 98 ? -12.477 -0.574 -2.455 1 98.94 98 ALA A N 1
ATOM 703 C CA . ALA A 1 98 ? -12.703 -0.754 -1.023 1 98.94 98 ALA A CA 1
ATOM 704 C C . ALA A 1 98 ? -13.922 0.029 -0.557 1 98.94 98 ALA A C 1
ATOM 706 O O . ALA A 1 98 ? -14.141 1.166 -0.982 1 98.94 98 ALA A O 1
ATOM 707 N N . LYS A 1 99 ? -14.688 -0.567 0.287 1 98.94 99 LYS A N 1
ATOM 708 C CA . LYS A 1 99 ? -15.914 0.047 0.79 1 98.94 99 LYS A CA 1
ATOM 709 C C . LYS A 1 99 ? -16.031 -0.112 2.303 1 98.94 99 LYS A C 1
ATOM 711 O O . LYS A 1 99 ? -15.547 -1.097 2.867 1 98.94 99 LYS A O 1
ATOM 716 N N . GLU A 1 100 ? -16.625 0.804 2.92 1 98.81 100 GLU A N 1
ATOM 717 C CA . GLU A 1 100 ? -17.125 0.78 4.289 1 98.81 100 GLU A CA 1
ATOM 718 C C . GLU A 1 100 ? -18.609 1.107 4.34 1 98.81 100 GLU A C 1
ATOM 720 O O . GLU A 1 100 ? -19.031 2.172 3.881 1 98.81 100 GLU A O 1
ATOM 725 N N . ASN A 1 101 ? -19.406 0.243 4.844 1 97.31 101 ASN A N 1
ATOM 726 C CA . ASN A 1 101 ? -20.859 0.438 4.891 1 97.31 101 ASN A CA 1
ATOM 727 C C . ASN A 1 101 ? -21.422 0.815 3.523 1 97.31 101 ASN A C 1
ATOM 729 O O . ASN A 1 101 ? -22.203 1.759 3.406 1 97.31 101 ASN A O 1
ATOM 733 N N . GLY A 1 102 ? -20.938 0.135 2.516 1 97.5 102 GLY A N 1
ATOM 734 C CA . GLY A 1 102 ? -21.453 0.315 1.171 1 97.5 102 GLY A CA 1
ATOM 735 C C . GLY A 1 102 ? -20.906 1.536 0.469 1 97.5 102 GLY A C 1
ATOM 736 O O . GLY A 1 102 ? -21.141 1.739 -0.723 1 97.5 102 GLY A O 1
ATOM 737 N N . GLU A 1 103 ? -20.156 2.352 1.178 1 98.31 103 GLU A N 1
ATOM 738 C CA . GLU A 1 103 ? -19.578 3.557 0.592 1 98.31 103 GLU A CA 1
ATOM 739 C C . GLU A 1 103 ? -18.125 3.324 0.17 1 98.31 103 GLU A C 1
ATOM 741 O O . GLU A 1 103 ? -17.344 2.727 0.914 1 98.31 103 GLU A O 1
ATOM 746 N N . VAL A 1 104 ? -17.812 3.832 -1.041 1 98.81 104 VAL A N 1
ATOM 747 C CA . VAL A 1 104 ? -16.453 3.674 -1.552 1 98.81 104 VAL A CA 1
ATOM 748 C C . VAL A 1 104 ? -15.5 4.531 -0.734 1 98.81 104 VAL A C 1
ATOM 750 O O . VAL A 1 104 ? -15.695 5.738 -0.591 1 98.81 104 VAL A O 1
ATOM 753 N N . ILE A 1 105 ? -14.461 3.887 -0.187 1 98.81 105 ILE A N 1
ATOM 754 C CA . ILE A 1 105 ? -13.445 4.633 0.546 1 98.81 105 ILE A CA 1
ATOM 755 C C . ILE A 1 105 ? -12.141 4.645 -0.249 1 98.81 105 ILE A C 1
ATOM 757 O O . ILE A 1 105 ? -11.227 5.414 0.059 1 98.81 105 ILE A O 1
ATOM 761 N N . GLY A 1 106 ? -12.016 3.852 -1.249 1 98.81 106 GLY A N 1
ATOM 762 C CA . GLY A 1 106 ? -10.844 3.777 -2.105 1 98.81 106 GLY A CA 1
ATOM 763 C C . GLY A 1 106 ? -11.078 2.957 -3.361 1 98.81 106 GLY A C 1
ATOM 764 O O . GLY A 1 106 ? -11.938 2.078 -3.387 1 98.81 106 GLY A O 1
ATOM 765 N N . GLU A 1 107 ? -10.312 3.26 -4.375 1 98.88 107 GLU A N 1
ATOM 766 C CA . GLU A 1 107 ? -10.453 2.566 -5.652 1 98.88 107 GLU A CA 1
ATOM 767 C C . GLU A 1 107 ? -9.219 2.754 -6.523 1 98.88 107 GLU A C 1
ATOM 769 O O . GLU A 1 107 ? -8.5 3.746 -6.387 1 98.88 107 GLU A O 1
ATOM 774 N N . GLY A 1 108 ? -8.969 1.771 -7.383 1 98.81 108 GLY A N 1
ATOM 775 C CA . GLY A 1 108 ? -7.812 1.896 -8.25 1 98.81 108 GLY A CA 1
ATOM 776 C C . GLY A 1 108 ? -7.566 0.662 -9.102 1 98.81 108 GLY A C 1
ATOM 777 O O . GLY A 1 108 ? -8.508 -0.028 -9.492 1 98.81 108 GLY A O 1
ATOM 778 N N . GLU A 1 109 ? -6.316 0.511 -9.508 1 98.94 109 GLU A N 1
ATOM 779 C CA . GLU A 1 109 ? -5.875 -0.596 -10.352 1 98.94 109 GLU A CA 1
ATOM 780 C C . GLU A 1 109 ? -4.68 -1.316 -9.734 1 98.94 109 GLU A C 1
ATOM 782 O O . GLU A 1 109 ? -3.893 -0.712 -9 1 98.94 109 GLU A O 1
ATOM 787 N N . HIS A 1 110 ? -4.641 -2.562 -10.023 1 98.88 110 HIS A N 1
ATOM 788 C CA . HIS A 1 110 ? -3.607 -3.441 -9.484 1 98.88 110 HIS A CA 1
ATOM 789 C C . HIS A 1 110 ? -3.117 -4.426 -10.547 1 98.88 110 HIS A C 1
ATOM 791 O O . HIS A 1 110 ? -3.912 -4.938 -11.336 1 98.88 110 HIS A O 1
ATOM 797 N N . LEU A 1 111 ? -1.772 -4.602 -10.617 1 98.81 111 LEU A N 1
ATOM 798 C CA . LEU A 1 111 ? -1.174 -5.598 -11.492 1 98.81 111 LEU A CA 1
ATOM 799 C C . LEU A 1 111 ? -0.492 -6.695 -10.688 1 98.81 111 LEU A C 1
ATOM 801 O O . LEU A 1 111 ? 0.203 -6.41 -9.711 1 98.81 111 LEU A O 1
ATOM 805 N N . ARG A 1 112 ? -0.73 -7.922 -11.078 1 98.75 112 ARG A N 1
ATOM 806 C CA . ARG A 1 112 ? 0.016 -9.07 -10.578 1 98.75 112 ARG A CA 1
ATOM 807 C C . ARG A 1 112 ? 0.589 -9.898 -11.727 1 98.75 112 ARG A C 1
ATOM 809 O O . ARG A 1 112 ? 0.069 -9.859 -12.844 1 98.75 112 ARG A O 1
ATOM 816 N N . PHE A 1 113 ? 1.605 -10.625 -11.438 1 98.38 113 PHE A N 1
ATOM 817 C CA . PHE A 1 113 ? 2.26 -11.477 -12.422 1 98.38 113 PHE A CA 1
ATOM 818 C C . PHE A 1 113 ? 2.293 -12.93 -11.953 1 98.38 113 PHE A C 1
ATOM 820 O O . PHE A 1 113 ? 2.676 -13.203 -10.812 1 98.38 113 PHE A O 1
ATOM 827 N N . ILE A 1 114 ? 1.902 -13.75 -12.805 1 98.25 114 ILE A N 1
ATOM 828 C CA . ILE A 1 114 ? 2.027 -15.18 -12.523 1 98.25 114 ILE A CA 1
ATOM 829 C C . ILE A 1 114 ? 3.5 -15.578 -12.555 1 98.25 114 ILE A C 1
ATOM 831 O O . ILE A 1 114 ? 4.215 -15.273 -13.508 1 98.25 114 ILE A O 1
ATOM 835 N N . VAL A 1 115 ? 3.9 -16.281 -11.516 1 97.62 115 VAL A N 1
ATOM 836 C CA . VAL A 1 115 ? 5.277 -16.766 -11.453 1 97.62 115 VAL A CA 1
ATOM 837 C C . VAL A 1 115 ? 5.293 -18.219 -10.992 1 97.62 115 VAL A C 1
ATOM 839 O O . VAL A 1 115 ? 4.336 -18.703 -10.375 1 97.62 115 VAL A O 1
ATOM 842 N N . ASP A 1 116 ? 6.359 -18.891 -11.398 1 97.06 116 ASP A N 1
ATOM 843 C CA . ASP A 1 116 ? 6.66 -20.188 -10.789 1 97.06 116 ASP A CA 1
ATOM 844 C C . ASP A 1 116 ? 7.336 -20 -9.43 1 97.06 116 ASP A C 1
ATOM 846 O O . ASP A 1 116 ? 8.359 -19.328 -9.328 1 97.06 116 ASP A O 1
ATOM 850 N N . ARG A 1 117 ? 6.762 -20.609 -8.352 1 95.81 117 ARG A N 1
ATOM 851 C CA . ARG A 1 117 ? 7.242 -20.422 -6.984 1 95.81 117 ARG A CA 1
ATOM 852 C C . ARG A 1 117 ? 8.727 -20.75 -6.879 1 95.81 117 ARG A C 1
ATOM 854 O O . ARG A 1 117 ? 9.5 -19.969 -6.324 1 95.81 117 ARG A O 1
ATOM 861 N N . GLN A 1 118 ? 9.109 -21.922 -7.387 1 95.25 118 GLN A N 1
ATOM 862 C CA . GLN A 1 118 ? 10.484 -22.375 -7.262 1 95.25 118 GLN A CA 1
ATOM 863 C C . GLN A 1 118 ? 11.438 -21.469 -8.031 1 95.25 118 GLN A C 1
ATOM 865 O O . GLN A 1 118 ? 12.469 -21.047 -7.5 1 95.25 118 GLN A O 1
ATOM 870 N N . ARG A 1 119 ? 11.086 -21.141 -9.227 1 95.81 119 ARG A N 1
ATOM 871 C CA . ARG A 1 119 ? 11.945 -20.297 -10.055 1 95.81 119 ARG A CA 1
ATOM 872 C C . ARG A 1 119 ? 12.07 -18.906 -9.461 1 95.81 119 ARG A C 1
ATOM 874 O O . ARG A 1 119 ? 13.156 -18.312 -9.484 1 95.81 119 ARG A O 1
ATOM 881 N N . PHE A 1 120 ? 10.977 -18.422 -8.938 1 96 120 PHE A N 1
ATOM 882 C CA . PHE A 1 120 ? 10.969 -17.094 -8.352 1 96 120 PHE A CA 1
ATOM 883 C C . PHE A 1 120 ? 11.914 -17.031 -7.16 1 96 120 PHE A C 1
ATOM 885 O O . PHE A 1 120 ? 12.648 -16.047 -7 1 96 120 PHE A O 1
ATOM 892 N N . MET A 1 121 ? 11.906 -17.969 -6.316 1 93.44 121 MET A N 1
ATOM 893 C CA . MET A 1 121 ? 12.672 -17.953 -5.074 1 93.44 121 MET A CA 1
ATOM 894 C C . MET A 1 121 ? 14.148 -18.219 -5.336 1 93.44 121 MET A C 1
ATOM 896 O O . MET A 1 121 ? 15 -17.906 -4.5 1 93.44 121 MET A O 1
ATOM 900 N N . GLN A 1 122 ? 14.477 -18.828 -6.523 1 90 122 GLN A N 1
ATOM 901 C CA . GLN A 1 122 ? 15.859 -19.125 -6.871 1 90 122 GLN A CA 1
ATOM 902 C C . GLN A 1 122 ? 16.547 -17.922 -7.496 1 90 122 GLN A C 1
ATOM 904 O O . GLN A 1 122 ? 17.781 -17.859 -7.559 1 90 122 GLN A O 1
ATOM 909 N N . GLY A 1 123 ? 15.836 -16.969 -8.039 1 76.5 123 GLY A N 1
ATOM 910 C CA . GLY A 1 123 ? 16.422 -15.812 -8.703 1 76.5 123 GLY A CA 1
ATOM 911 C C . GLY A 1 123 ? 16.891 -14.742 -7.738 1 76.5 123 GLY A C 1
ATOM 912 O O . GLY A 1 123 ? 16.531 -14.773 -6.555 1 76.5 123 GLY A O 1
ATOM 913 N N . MET B 1 1 ? 9.859 26.422 9.234 1 64.19 1 MET B N 1
ATOM 914 C CA . MET B 1 1 ? 10.273 26.359 7.836 1 64.19 1 MET B CA 1
ATOM 915 C C . MET B 1 1 ? 9.062 26.203 6.922 1 64.19 1 MET B C 1
ATOM 917 O O . MET B 1 1 ? 8 25.75 7.352 1 64.19 1 MET B O 1
ATOM 921 N N . MET B 1 2 ? 9.016 26.875 5.754 1 82.25 2 MET B N 1
ATOM 922 C CA . MET B 1 2 ? 7.844 26.922 4.887 1 82.25 2 MET B CA 1
ATOM 923 C C . MET B 1 2 ? 7.844 25.75 3.916 1 82.25 2 MET B C 1
ATOM 925 O O . MET B 1 2 ? 8.906 25.266 3.518 1 82.25 2 MET B O 1
ATOM 929 N N . LEU B 1 3 ? 6.758 25.141 3.764 1 92.44 3 LEU B N 1
ATOM 930 C CA . LEU B 1 3 ? 6.555 24.094 2.777 1 92.44 3 LEU B CA 1
ATOM 931 C C . LEU B 1 3 ? 7.059 24.516 1.405 1 92.44 3 LEU B C 1
ATOM 933 O O . LEU B 1 3 ? 6.637 25.547 0.881 1 92.44 3 LEU B O 1
ATOM 937 N N . LYS B 1 4 ? 8.133 23.828 0.968 1 94.06 4 LYS B N 1
ATOM 938 C CA . LYS B 1 4 ? 8.742 24.156 -0.319 1 94.06 4 LYS B CA 1
ATOM 939 C C . LYS B 1 4 ? 8.984 22.891 -1.145 1 94.06 4 LYS B C 1
ATOM 941 O O . LYS B 1 4 ? 9.492 21.891 -0.627 1 94.06 4 LYS B O 1
ATOM 946 N N . GLU B 1 5 ? 8.641 22.969 -2.424 1 96.88 5 GLU B N 1
ATOM 947 C CA . GLU B 1 5 ? 8.961 21.891 -3.346 1 96.88 5 GLU B CA 1
ATOM 948 C C . GLU B 1 5 ? 10.445 21.531 -3.289 1 96.88 5 GLU B C 1
ATOM 950 O O . GLU B 1 5 ? 11.297 22.422 -3.176 1 96.88 5 GLU B O 1
ATOM 955 N N . GLY B 1 6 ? 10.742 20.266 -3.316 1 97.94 6 GLY B N 1
ATOM 956 C CA . GLY B 1 6 ? 12.117 19.797 -3.205 1 97.94 6 GLY B CA 1
ATOM 957 C C . GLY B 1 6 ? 12.43 19.188 -1.855 1 97.94 6 GLY B C 1
ATOM 958 O O . GLY B 1 6 ? 13.422 18.469 -1.711 1 97.94 6 GLY B O 1
ATOM 959 N N . LEU B 1 7 ? 11.586 19.516 -0.837 1 98.31 7 LEU B N 1
ATOM 960 C CA . LEU B 1 7 ? 11.75 18.828 0.444 1 98.31 7 LEU B CA 1
ATOM 961 C C . LEU B 1 7 ? 11.75 17.328 0.26 1 98.31 7 LEU B C 1
ATOM 963 O O . LEU B 1 7 ? 10.977 16.781 -0.539 1 98.31 7 LEU B O 1
ATOM 967 N N . SER B 1 8 ? 12.633 16.625 1.012 1 98.75 8 SER B N 1
ATOM 968 C CA . SER B 1 8 ? 12.734 15.188 0.843 1 98.75 8 SER B CA 1
ATOM 969 C C . SER B 1 8 ? 13.109 14.5 2.154 1 98.75 8 SER B C 1
ATOM 971 O O . SER B 1 8 ? 13.578 15.156 3.088 1 98.75 8 SER B O 1
ATOM 973 N N . HIS B 1 9 ? 12.82 13.258 2.238 1 98.88 9 HIS B N 1
ATOM 974 C CA . HIS B 1 9 ? 13.195 12.383 3.346 1 98.88 9 HIS B CA 1
ATOM 975 C C . HIS B 1 9 ? 13.391 10.945 2.871 1 98.88 9 HIS B C 1
ATOM 977 O O . HIS B 1 9 ? 12.727 10.5 1.932 1 98.88 9 HIS B O 1
ATOM 983 N N . THR B 1 10 ? 14.344 10.281 3.459 1 98.94 10 THR B N 1
ATOM 984 C CA . THR B 1 10 ? 14.57 8.867 3.205 1 98.94 10 THR B CA 1
ATOM 985 C C . THR B 1 10 ? 14.281 8.039 4.457 1 98.94 10 THR B C 1
ATOM 987 O O . THR B 1 10 ? 14.836 8.312 5.527 1 98.94 10 THR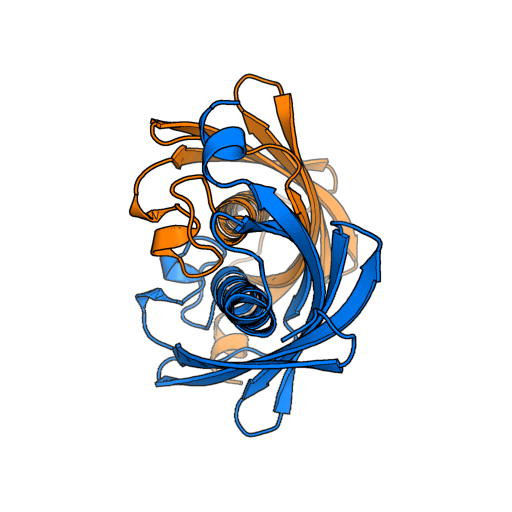 B O 1
ATOM 990 N N . SER B 1 11 ? 13.43 7.129 4.316 1 98.94 11 SER B N 1
ATOM 991 C CA . SER B 1 11 ? 13.164 6.137 5.352 1 98.94 11 SER B CA 1
ATOM 992 C C . SER B 1 11 ? 13.797 4.793 5.004 1 98.94 11 SER B C 1
ATOM 994 O O . SER B 1 11 ? 14 4.48 3.83 1 98.94 11 SER B O 1
ATOM 996 N N . VAL B 1 12 ? 14.07 4.023 6.027 1 98.88 12 VAL B N 1
ATOM 997 C CA . VAL B 1 12 ? 14.781 2.766 5.824 1 98.88 12 VAL B CA 1
ATOM 998 C C . VAL B 1 12 ? 14.109 1.655 6.629 1 98.88 12 VAL B C 1
ATOM 1000 O O . VAL B 1 12 ? 13.602 1.896 7.727 1 98.88 12 VAL B O 1
ATOM 1003 N N . LEU B 1 13 ? 14.102 0.457 6.035 1 98.38 13 LEU B N 1
ATOM 1004 C CA . LEU B 1 13 ? 13.656 -0.709 6.785 1 98.38 13 LEU B CA 1
ATOM 1005 C C . LEU B 1 13 ? 14.484 -1.939 6.43 1 98.38 13 LEU B C 1
ATOM 1007 O O . LEU B 1 13 ? 15.109 -1.982 5.371 1 98.38 13 LEU B O 1
ATOM 1011 N N . THR B 1 14 ? 14.57 -2.789 7.359 1 98.81 14 THR B N 1
ATOM 1012 C CA . THR B 1 14 ? 15.07 -4.137 7.109 1 98.81 14 THR B CA 1
ATOM 1013 C C . THR B 1 14 ? 13.914 -5.121 6.934 1 98.81 14 THR B C 1
ATOM 1015 O O . THR B 1 14 ? 12.984 -5.145 7.738 1 98.81 14 THR B O 1
ATOM 1018 N N . VAL B 1 15 ? 14.047 -5.953 5.871 1 98.81 15 VAL B N 1
ATOM 1019 C CA . VAL B 1 15 ? 12.969 -6.902 5.59 1 98.81 15 VAL B CA 1
ATOM 1020 C C . VAL B 1 15 ? 12.992 -8.023 6.621 1 98.81 15 VAL B C 1
ATOM 1022 O O . VAL B 1 15 ? 13.938 -8.82 6.672 1 98.81 15 VAL B O 1
ATOM 1025 N N . THR B 1 16 ? 12.008 -8.016 7.43 1 98.62 16 THR B N 1
ATOM 1026 C CA . THR B 1 16 ? 11.75 -9.117 8.359 1 98.62 16 THR B CA 1
ATOM 1027 C C . THR B 1 16 ? 10.492 -9.875 7.953 1 98.62 16 THR B C 1
ATOM 1029 O O . THR B 1 16 ? 9.812 -9.508 6.992 1 98.62 16 THR B O 1
ATOM 1032 N N . GLU B 1 17 ? 10.172 -10.961 8.672 1 98.19 17 GLU B N 1
ATOM 1033 C CA . GLU B 1 17 ? 8.992 -11.758 8.359 1 98.19 17 GLU B CA 1
ATOM 1034 C C . GLU B 1 17 ? 7.727 -10.906 8.367 1 98.19 17 GLU B C 1
ATOM 1036 O O . GLU B 1 17 ? 6.82 -11.133 7.559 1 98.19 17 GLU B O 1
ATOM 1041 N N . ALA B 1 18 ? 7.684 -9.938 9.234 1 97.25 18 ALA B N 1
ATOM 1042 C CA . ALA B 1 18 ? 6.488 -9.117 9.422 1 97.25 18 ALA B CA 1
ATOM 1043 C C . ALA B 1 18 ? 6.188 -8.289 8.172 1 97.25 18 ALA B C 1
ATOM 1045 O O . ALA B 1 18 ? 5.055 -7.84 7.98 1 97.25 18 ALA B O 1
ATOM 1046 N N . TYR B 1 19 ? 7.188 -8.07 7.281 1 98 19 TYR B N 1
ATOM 1047 C CA . TYR B 1 19 ? 7.027 -7.176 6.137 1 98 19 TYR B CA 1
ATOM 1048 C C . TYR B 1 19 ? 6.855 -7.973 4.848 1 98 19 TYR B C 1
ATOM 1050 O O . TYR B 1 19 ? 6.809 -7.395 3.756 1 98 19 TYR B O 1
ATOM 1058 N N . THR B 1 20 ? 6.746 -9.281 4.984 1 98.44 20 THR B N 1
ATOM 1059 C CA . THR B 1 20 ? 6.66 -10.109 3.785 1 98.44 20 THR B CA 1
ATOM 1060 C C . THR B 1 20 ? 5.234 -10.125 3.24 1 98.44 20 THR B C 1
ATOM 1062 O O . THR B 1 20 ? 4.277 -9.906 3.986 1 98.44 20 THR B O 1
ATOM 1065 N N . ALA B 1 21 ? 5.16 -10.43 1.919 1 98.12 21 ALA B N 1
ATOM 1066 C CA . ALA B 1 21 ? 3.857 -10.578 1.278 1 98.12 21 ALA B CA 1
ATOM 1067 C C . ALA B 1 21 ? 3.023 -11.648 1.975 1 98.12 21 ALA B C 1
ATOM 1069 O O . ALA B 1 21 ? 1.813 -11.484 2.154 1 98.12 21 ALA B O 1
ATOM 1070 N N . GLN B 1 22 ? 3.68 -12.672 2.422 1 97.31 22 GLN B N 1
ATOM 1071 C CA . GLN B 1 22 ? 3.014 -13.766 3.119 1 97.31 22 GLN B CA 1
ATOM 1072 C C . GLN B 1 22 ? 2.424 -13.297 4.445 1 97.31 22 GLN B C 1
ATOM 1074 O O . GLN B 1 22 ? 1.25 -13.547 4.73 1 97.31 22 GLN B O 1
ATOM 1079 N N . ALA B 1 23 ? 3.141 -12.578 5.195 1 97.38 23 ALA B N 1
ATOM 1080 C CA . ALA B 1 23 ? 2.699 -12.109 6.504 1 97.38 23 ALA B CA 1
ATOM 1081 C C . ALA B 1 23 ? 1.616 -11.047 6.371 1 97.38 23 ALA B C 1
ATOM 1083 O O . ALA B 1 23 ? 0.682 -10.992 7.176 1 97.38 23 ALA B O 1
ATOM 1084 N N . LEU B 1 24 ? 1.713 -10.227 5.344 1 96.88 24 LEU B N 1
ATOM 1085 C CA . LEU B 1 24 ? 0.786 -9.117 5.152 1 96.88 24 LEU B CA 1
ATOM 1086 C C . LEU B 1 24 ? -0.479 -9.578 4.438 1 96.88 24 LEU B C 1
ATOM 1088 O O . LEU B 1 24 ? -1.463 -8.836 4.367 1 96.88 24 LEU B O 1
ATOM 1092 N N . GLY B 1 25 ? -0.396 -10.773 3.873 1 96.88 25 GLY B N 1
ATOM 1093 C CA . GLY B 1 25 ? -1.55 -11.32 3.172 1 96.88 25 GLY B CA 1
ATOM 1094 C C . GLY B 1 25 ? -1.687 -10.797 1.756 1 96.88 25 GLY B C 1
ATOM 1095 O O . GLY B 1 25 ? -2.695 -11.039 1.091 1 96.88 25 GLY B O 1
ATOM 1096 N N . SER B 1 26 ? -0.786 -10 1.28 1 97.69 26 SER B N 1
ATOM 1097 C CA . SER B 1 26 ? -0.822 -9.414 -0.056 1 97.69 26 SER B CA 1
ATOM 1098 C C . SER B 1 26 ? -0.331 -10.406 -1.107 1 97.69 26 SER B C 1
ATOM 1100 O O . SER B 1 26 ? -0.456 -10.156 -2.309 1 97.69 26 SER B O 1
ATOM 1102 N N . GLY B 1 27 ? 0.256 -11.445 -0.714 1 96.69 27 GLY B N 1
ATOM 1103 C CA . GLY B 1 27 ? 0.803 -12.562 -1.462 1 96.69 27 GLY B CA 1
ATOM 1104 C C . GLY B 1 27 ? 1.174 -13.742 -0.583 1 96.69 27 GLY B C 1
ATOM 1105 O O . GLY B 1 27 ? 0.796 -13.797 0.589 1 96.69 27 GLY B O 1
ATOM 1106 N N . ASP B 1 28 ? 1.864 -14.711 -1.253 1 96.5 28 ASP B N 1
ATOM 1107 C CA . ASP B 1 28 ? 2.111 -15.906 -0.452 1 96.5 28 ASP B CA 1
ATOM 1108 C C . ASP B 1 28 ? 3.596 -16.266 -0.449 1 96.5 28 ASP B C 1
ATOM 1110 O O . ASP B 1 28 ? 3.967 -17.375 -0.071 1 96.5 28 ASP B O 1
ATOM 1114 N N . LEU B 1 29 ? 4.48 -15.414 -0.839 1 96.94 29 LEU B N 1
ATOM 1115 C CA . LEU B 1 29 ? 5.922 -15.641 -0.854 1 96.94 29 LEU B CA 1
ATOM 1116 C C . LEU B 1 29 ? 6.613 -14.836 0.239 1 96.94 29 LEU B C 1
ATOM 1118 O O . LEU B 1 29 ? 6.129 -13.766 0.629 1 96.94 29 LEU B O 1
ATOM 1122 N N . PRO B 1 30 ? 7.754 -15.312 0.739 1 97.25 30 PRO B N 1
ATOM 1123 C CA . PRO B 1 30 ? 8.461 -14.633 1.827 1 97.25 30 PRO B CA 1
ATOM 1124 C C . PRO B 1 30 ? 9.43 -13.562 1.325 1 97.25 30 PRO B C 1
ATOM 1126 O O . PRO B 1 30 ? 10.617 -13.586 1.68 1 97.25 30 PRO B O 1
ATOM 1129 N N . VAL B 1 31 ? 8.969 -12.633 0.584 1 98.12 31 VAL B N 1
ATOM 1130 C CA . VAL B 1 31 ? 9.703 -11.453 0.128 1 98.12 31 VAL B CA 1
ATOM 1131 C C . VAL B 1 31 ? 8.984 -10.188 0.59 1 98.12 31 VAL B C 1
ATOM 1133 O O . VAL B 1 31 ? 7.844 -10.25 1.059 1 98.12 31 VAL B O 1
ATOM 1136 N N . LEU B 1 32 ? 9.633 -9.07 0.477 1 98.56 32 LEU B N 1
ATOM 1137 C CA . LEU B 1 32 ? 9.023 -7.801 0.848 1 98.56 32 LEU B CA 1
ATOM 1138 C C . LEU B 1 32 ? 7.676 -7.625 0.147 1 98.56 32 LEU B C 1
ATOM 1140 O O . LEU B 1 32 ? 7.602 -7.688 -1.082 1 98.56 32 LEU B O 1
ATOM 1144 N N . GLY B 1 33 ? 6.684 -7.484 0.928 1 98.06 33 GLY B N 1
ATOM 1145 C CA . GLY B 1 33 ? 5.379 -7.211 0.347 1 98.06 33 GLY B CA 1
ATOM 1146 C C . GLY B 1 33 ? 5.266 -5.812 -0.233 1 98.06 33 GLY B C 1
ATOM 1147 O O . GLY B 1 33 ? 5.824 -4.859 0.316 1 98.06 33 GLY B O 1
ATOM 1148 N N . THR B 1 34 ? 4.516 -5.664 -1.315 1 98.12 34 THR B N 1
ATOM 1149 C CA . THR B 1 34 ? 4.262 -4.363 -1.923 1 98.12 34 THR B CA 1
ATOM 1150 C C . THR B 1 34 ? 3.693 -3.389 -0.897 1 98.12 34 THR B C 1
ATOM 1152 O O . THR B 1 34 ? 4.176 -2.262 -0.77 1 98.12 34 THR B O 1
ATOM 1155 N N . PRO B 1 35 ? 2.715 -3.805 -0.064 1 97.81 35 PRO B N 1
ATOM 1156 C CA . PRO B 1 35 ? 2.174 -2.861 0.918 1 97.81 35 PRO B CA 1
ATOM 1157 C C . PRO B 1 35 ? 3.236 -2.34 1.883 1 97.81 35 PRO B C 1
ATOM 1159 O O . PRO B 1 35 ? 3.156 -1.196 2.336 1 97.81 35 PRO B O 1
ATOM 1162 N N . ALA B 1 36 ? 4.148 -3.154 2.248 1 98 36 ALA B N 1
ATOM 1163 C CA . ALA B 1 36 ? 5.223 -2.703 3.131 1 98 36 ALA B CA 1
ATOM 1164 C C . ALA B 1 36 ? 6.086 -1.646 2.449 1 98 36 ALA B C 1
ATOM 1166 O O . ALA B 1 36 ? 6.473 -0.654 3.072 1 98 36 ALA B O 1
ATOM 1167 N N . MET B 1 37 ? 6.445 -1.856 1.217 1 98.75 37 MET B N 1
ATOM 1168 C CA . MET B 1 37 ? 7.184 -0.851 0.459 1 98.75 37 MET B CA 1
ATOM 1169 C C . MET B 1 37 ? 6.398 0.454 0.377 1 98.75 37 MET B C 1
ATOM 1171 O O . MET B 1 37 ? 6.961 1.534 0.571 1 98.75 37 MET B O 1
ATOM 1175 N N . LEU B 1 38 ? 5.152 0.315 0.126 1 98.56 38 LEU B N 1
ATOM 1176 C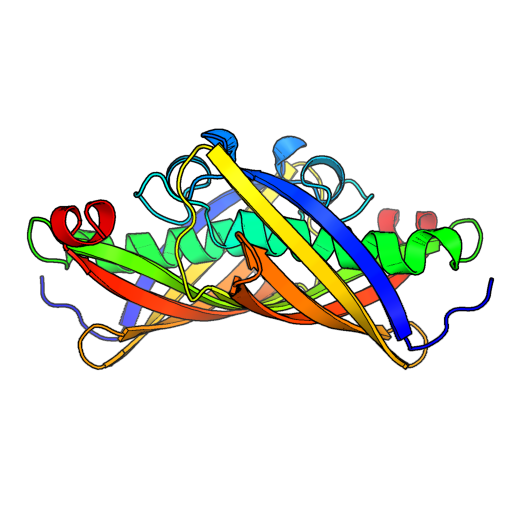 CA . LEU B 1 38 ? 4.293 1.488 0.019 1 98.56 38 LEU B CA 1
ATOM 1177 C C . LEU B 1 38 ? 4.211 2.225 1.352 1 98.56 38 LEU B C 1
ATOM 1179 O O . LEU B 1 38 ? 4.219 3.459 1.386 1 98.56 38 LEU B O 1
ATOM 1183 N N . ALA B 1 39 ? 4.105 1.453 2.42 1 98.5 39 ALA B N 1
ATOM 1184 C CA . ALA B 1 39 ? 4.105 2.068 3.746 1 98.5 39 ALA B CA 1
ATOM 1185 C C . ALA B 1 39 ? 5.391 2.855 3.984 1 98.5 39 ALA B C 1
ATOM 1187 O O . ALA B 1 39 ? 5.359 3.953 4.547 1 98.5 39 ALA B O 1
ATOM 1188 N N . LEU B 1 40 ? 6.469 2.316 3.592 1 98.88 40 LEU B N 1
ATOM 1189 C CA . LEU B 1 40 ? 7.758 2.98 3.744 1 98.88 40 LEU B CA 1
ATOM 1190 C C . LEU B 1 40 ? 7.801 4.277 2.939 1 98.88 40 LEU B C 1
ATOM 1192 O O . LEU B 1 40 ? 8.32 5.289 3.412 1 98.88 40 LEU B O 1
ATOM 1196 N N . MET B 1 41 ? 7.246 4.25 1.74 1 98.94 41 MET B N 1
ATOM 1197 C CA . MET B 1 41 ? 7.141 5.438 0.895 1 98.94 41 MET B CA 1
ATOM 1198 C C . MET B 1 41 ? 6.293 6.512 1.567 1 98.94 41 MET B C 1
ATOM 1200 O O . MET B 1 41 ? 6.664 7.688 1.574 1 98.94 41 MET B O 1
ATOM 1204 N N . GLU B 1 42 ? 5.199 6.07 2.082 1 98.88 42 GLU B N 1
ATOM 1205 C CA . GLU B 1 42 ? 4.312 7.016 2.75 1 98.88 42 GLU B CA 1
ATOM 1206 C C . GLU B 1 42 ? 4.969 7.602 3.996 1 98.88 42 GLU B C 1
ATOM 1208 O O . GLU B 1 42 ? 4.805 8.789 4.293 1 98.88 42 GLU B O 1
ATOM 1213 N N . ASN B 1 43 ? 5.617 6.777 4.727 1 98.88 43 ASN B N 1
ATOM 1214 C CA . ASN B 1 43 ? 6.363 7.25 5.887 1 98.88 43 ASN B CA 1
ATOM 1215 C C . ASN B 1 43 ? 7.336 8.359 5.508 1 98.88 43 ASN B C 1
ATOM 1217 O O . ASN B 1 43 ? 7.379 9.406 6.164 1 98.88 43 ASN B O 1
ATOM 1221 N N . ALA B 1 44 ? 8.141 8.094 4.457 1 98.94 44 ALA B N 1
ATOM 1222 C CA . ALA B 1 44 ? 9.109 9.07 3.98 1 98.94 44 ALA B CA 1
ATOM 1223 C C . ALA B 1 44 ? 8.422 10.383 3.607 1 98.94 44 ALA B C 1
ATOM 1225 O O . ALA B 1 44 ? 8.914 11.469 3.938 1 98.94 44 ALA B O 1
ATOM 1226 N N . ALA B 1 45 ? 7.332 10.281 2.908 1 98.88 45 ALA B N 1
ATOM 1227 C CA . ALA B 1 45 ? 6.602 11.469 2.469 1 98.88 45 ALA B CA 1
ATOM 1228 C C . ALA B 1 45 ? 6.074 12.258 3.662 1 98.88 45 ALA B C 1
ATOM 1230 O O . ALA B 1 45 ? 6.195 13.484 3.703 1 98.88 45 ALA B O 1
ATOM 1231 N N . MET B 1 46 ? 5.453 11.539 4.582 1 98.75 46 MET B N 1
ATOM 1232 C CA . MET B 1 46 ? 4.949 12.188 5.793 1 98.75 46 MET B CA 1
ATOM 1233 C C . MET B 1 46 ? 6.066 12.938 6.508 1 98.75 46 MET B C 1
ATOM 1235 O O . MET B 1 46 ? 5.902 14.109 6.863 1 98.75 46 MET B O 1
ATOM 1239 N N . LEU B 1 47 ? 7.207 12.336 6.645 1 98.56 47 LEU B N 1
ATOM 1240 C CA . LEU B 1 47 ? 8.32 12.898 7.406 1 98.56 47 LEU B CA 1
ATOM 1241 C C . LEU B 1 47 ? 8.984 14.031 6.633 1 98.56 47 LEU B C 1
ATOM 1243 O O . LEU B 1 47 ? 9.555 14.953 7.23 1 98.56 47 LEU B O 1
ATOM 1247 N N . ALA B 1 48 ? 8.914 13.992 5.301 1 98.62 48 ALA B N 1
ATOM 1248 C CA . ALA B 1 48 ? 9.531 15.008 4.461 1 98.62 48 ALA B CA 1
ATOM 1249 C C . ALA B 1 48 ? 8.977 16.391 4.781 1 98.62 48 ALA B C 1
ATOM 1251 O O . ALA B 1 48 ? 9.664 17.406 4.594 1 98.62 48 ALA B O 1
ATOM 1252 N N . VAL B 1 49 ? 7.75 16.422 5.355 1 98.31 49 VAL B N 1
ATOM 1253 C CA . VAL B 1 49 ? 7.129 17.734 5.492 1 98.31 49 VAL B CA 1
ATOM 1254 C C . VAL B 1 49 ? 6.715 17.953 6.945 1 98.31 49 VAL B C 1
ATOM 1256 O O . VAL B 1 49 ? 6.172 19.016 7.285 1 98.31 49 VAL B O 1
ATOM 1259 N N . ALA B 1 50 ? 6.918 17 7.797 1 97 50 ALA B N 1
ATOM 1260 C CA . ALA B 1 50 ? 6.395 17.016 9.164 1 97 50 ALA B CA 1
ATOM 1261 C C . ALA B 1 50 ? 6.82 18.266 9.906 1 97 50 ALA B C 1
ATOM 1263 O O . ALA B 1 50 ? 6.023 18.875 10.625 1 97 50 ALA B O 1
ATOM 1264 N N . ASN B 1 51 ? 8 18.719 9.711 1 96.31 51 ASN B N 1
ATOM 1265 C CA . ASN B 1 51 ? 8.547 19.828 10.477 1 96.31 51 ASN B CA 1
ATOM 1266 C C . ASN B 1 51 ? 8.195 21.172 9.836 1 96.31 51 ASN B C 1
ATOM 1268 O O . ASN B 1 51 ? 8.578 22.219 10.344 1 96.31 51 ASN B O 1
ATOM 1272 N N . GLU B 1 52 ? 7.504 21.094 8.703 1 97.31 52 GLU B N 1
ATOM 1273 C CA . GLU B 1 52 ? 7.188 22.328 7.988 1 97.31 52 GLU B CA 1
ATOM 1274 C C . GLU B 1 52 ? 5.73 22.734 8.203 1 97.31 52 GLU B C 1
ATOM 1276 O O . GLU B 1 52 ? 5.301 23.797 7.738 1 97.31 52 GLU B O 1
ATOM 1281 N N . LEU B 1 53 ? 4.977 21.938 8.867 1 96.81 53 LEU B N 1
ATOM 1282 C CA . LEU B 1 53 ? 3.549 22.156 9.055 1 96.81 53 LEU B CA 1
ATOM 1283 C C . LEU B 1 53 ? 3.295 23.031 10.281 1 96.81 53 LEU B C 1
ATOM 1285 O O . LEU B 1 53 ? 4.094 23.031 11.219 1 96.81 53 LEU B O 1
ATOM 1289 N N . ASP B 1 54 ? 2.223 23.703 10.258 1 95.19 54 ASP B N 1
ATOM 1290 C CA . ASP B 1 54 ? 1.818 24.5 11.398 1 95.19 54 ASP B CA 1
ATOM 1291 C C . ASP B 1 54 ? 1.397 23.625 12.57 1 95.19 54 ASP B C 1
ATOM 1293 O O . ASP B 1 54 ? 1.086 22.438 12.391 1 95.19 54 ASP B O 1
ATOM 1297 N N . GLU B 1 55 ? 1.445 24.203 13.75 1 95 55 GLU B N 1
ATOM 1298 C CA . GLU B 1 55 ? 0.968 23.5 14.93 1 95 55 GLU B CA 1
ATOM 1299 C C . GLU B 1 55 ? -0.462 23 14.742 1 95 55 GLU B C 1
ATOM 1301 O O . GLU B 1 55 ? -1.311 23.734 14.219 1 95 55 GLU B O 1
ATOM 1306 N N . GLY B 1 56 ? -0.693 21.781 15.133 1 95.81 56 GLY B N 1
ATOM 1307 C CA . GLY B 1 56 ? -2.033 21.219 15.047 1 95.81 56 GLY B CA 1
ATOM 1308 C C . GLY B 1 56 ? -2.328 20.578 13.703 1 95.81 56 GLY B C 1
ATOM 1309 O O . GLY B 1 56 ? -3.359 19.922 13.539 1 95.81 56 GLY B O 1
ATOM 1310 N N . GLN B 1 57 ? -1.415 20.781 12.719 1 97.25 57 GLN B N 1
ATOM 1311 C CA . GLN B 1 57 ? -1.623 20.219 11.383 1 97.25 57 GLN B CA 1
ATOM 1312 C C . GLN B 1 57 ? -0.869 18.906 11.211 1 97.25 57 GLN B C 1
ATOM 1314 O O . GLN B 1 57 ? 0.122 18.656 11.906 1 97.25 57 GLN B O 1
ATOM 1319 N N . THR B 1 58 ? -1.357 18.078 10.391 1 97.56 58 THR B N 1
ATOM 1320 C CA . THR B 1 58 ? -0.697 16.875 9.906 1 97.56 58 THR B CA 1
ATOM 1321 C C . THR B 1 58 ? -1.07 16.609 8.453 1 97.56 58 THR B C 1
ATOM 1323 O O . THR B 1 58 ? -1.648 17.469 7.781 1 97.56 58 THR B O 1
ATOM 1326 N N . THR B 1 59 ? -0.6 15.5 7.926 1 98.25 59 THR B N 1
ATOM 1327 C CA . THR B 1 59 ? -0.994 15.109 6.578 1 98.25 59 THR B CA 1
ATOM 1328 C C . THR B 1 59 ? -1.582 13.703 6.574 1 98.25 59 THR B C 1
ATOM 1330 O O . THR B 1 59 ? -1.234 12.875 7.422 1 98.25 59 THR B O 1
ATOM 1333 N N . VAL B 1 60 ? -2.471 13.438 5.66 1 97.94 60 VAL B N 1
ATOM 1334 C CA . VAL B 1 60 ? -3.062 12.125 5.438 1 97.94 60 VAL B CA 1
ATOM 1335 C C . VAL B 1 60 ? -2.857 11.703 3.984 1 97.94 60 VAL B C 1
ATOM 1337 O O . VAL B 1 60 ? -2.936 12.539 3.074 1 97.94 60 VAL B O 1
ATOM 1340 N N . GLY B 1 61 ? -2.516 10.531 3.883 1 98.31 61 GLY B N 1
ATOM 1341 C CA . GLY B 1 61 ? -2.406 10 2.531 1 98.31 61 GLY B CA 1
ATOM 1342 C C . GLY B 1 61 ? -3.74 9.922 1.813 1 98.31 61 GLY B C 1
ATOM 1343 O O . GLY B 1 61 ? -4.738 9.492 2.395 1 98.31 61 GLY B O 1
ATOM 1344 N N . GLY B 1 62 ? -3.729 10.242 0.481 1 97.88 62 GLY B N 1
ATOM 1345 C CA . GLY B 1 62 ? -4.957 10.211 -0.297 1 97.88 62 GLY B CA 1
ATOM 1346 C C . GLY B 1 62 ? -4.848 9.367 -1.554 1 97.88 62 GLY B C 1
ATOM 1347 O O . GLY B 1 62 ? -5.863 8.984 -2.135 1 97.88 62 GLY B O 1
ATOM 1348 N N . TYR B 1 63 ? -3.672 9.219 -2.01 1 98.56 63 TYR B N 1
ATOM 1349 C CA . TYR B 1 63 ? -3.393 8.406 -3.188 1 98.56 63 TYR B CA 1
ATOM 1350 C C . TYR B 1 63 ?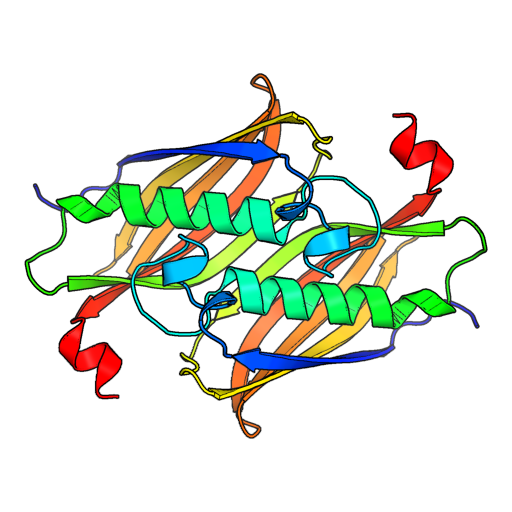 -1.97 7.859 -3.148 1 98.56 63 TYR B C 1
ATOM 1352 O O . TYR B 1 63 ? -1.051 8.539 -2.686 1 98.56 63 TYR B O 1
ATOM 1360 N N . LEU B 1 64 ? -1.803 6.645 -3.629 1 98.69 64 LEU B N 1
ATOM 1361 C CA . LEU B 1 64 ? -0.475 6.098 -3.887 1 98.69 64 LEU B CA 1
ATOM 1362 C C . LEU B 1 64 ? -0.497 5.164 -5.094 1 98.69 64 LEU B C 1
ATOM 1364 O O . LEU B 1 64 ? -1.351 4.281 -5.188 1 98.69 64 LEU B O 1
ATOM 1368 N N . GLY B 1 65 ? 0.333 5.461 -6.051 1 98.69 65 GLY B N 1
ATOM 1369 C CA . GLY B 1 65 ? 0.595 4.586 -7.184 1 98.69 65 GLY B CA 1
ATOM 1370 C C . GLY B 1 65 ? 2.07 4.301 -7.387 1 98.69 65 GLY B C 1
ATOM 1371 O O . GLY B 1 65 ? 2.865 5.223 -7.582 1 98.69 65 GLY B O 1
ATOM 1372 N N . ALA B 1 66 ? 2.408 3.059 -7.312 1 98.81 66 ALA B N 1
ATOM 1373 C CA . ALA B 1 66 ? 3.822 2.721 -7.453 1 98.81 66 ALA B CA 1
ATOM 1374 C C . ALA B 1 66 ? 3.994 1.324 -8.047 1 98.81 66 ALA B C 1
ATOM 1376 O O . ALA B 1 66 ? 3.154 0.447 -7.836 1 98.81 66 ALA B O 1
ATOM 1377 N N . SER B 1 67 ? 5.074 1.206 -8.773 1 98.75 67 SER B N 1
ATOM 1378 C CA . SER B 1 67 ? 5.527 -0.1 -9.234 1 98.75 67 SER B CA 1
ATOM 1379 C C . SER B 1 67 ? 6.418 -0.777 -8.203 1 98.75 67 SER B C 1
ATOM 1381 O O . SER B 1 67 ? 7.016 -0.108 -7.355 1 98.75 67 SER B O 1
ATOM 1383 N N . HIS B 1 68 ? 6.457 -2.061 -8.117 1 98.62 68 HIS B N 1
ATOM 1384 C CA . HIS B 1 68 ? 7.395 -2.916 -7.395 1 98.62 68 HIS B CA 1
ATOM 1385 C C . HIS B 1 68 ? 8.047 -3.928 -8.328 1 98.62 68 HIS B C 1
ATOM 1387 O O . HIS B 1 68 ? 7.484 -4.996 -8.586 1 98.62 68 HIS B O 1
ATOM 1393 N N . VAL B 1 69 ? 9.258 -3.641 -8.742 1 97.19 69 VAL B N 1
ATOM 1394 C CA . VAL B 1 69 ? 9.758 -4.266 -9.961 1 97.19 69 VAL B CA 1
ATOM 1395 C C . VAL B 1 69 ? 10.781 -5.34 -9.602 1 97.19 69 VAL B C 1
ATOM 1397 O O . VAL B 1 69 ? 11.195 -6.121 -10.469 1 97.19 69 VAL B O 1
ATOM 1400 N N . LYS B 1 70 ? 11.242 -5.348 -8.422 1 96.69 70 LYS B N 1
ATOM 1401 C CA . LYS B 1 70 ? 12.188 -6.367 -7.957 1 96.69 70 LYS B CA 1
ATOM 1402 C C . LYS B 1 70 ? 11.859 -6.816 -6.539 1 96.69 70 LYS B C 1
ATOM 1404 O O . LYS B 1 70 ? 11.531 -5.992 -5.68 1 96.69 70 LYS B O 1
ATOM 1409 N N . PRO B 1 71 ? 12 -8.094 -6.34 1 97.31 71 PRO B N 1
ATOM 1410 C CA . PRO B 1 71 ? 11.758 -8.578 -4.977 1 97.31 71 PRO B CA 1
ATOM 1411 C C . PRO B 1 71 ? 12.938 -8.32 -4.043 1 97.31 71 PRO B C 1
ATOM 1413 O O . PRO B 1 71 ? 14.086 -8.273 -4.492 1 97.31 71 PRO B O 1
ATOM 1416 N N . SER B 1 72 ? 12.664 -8.117 -2.754 1 98.12 72 SER B N 1
ATOM 1417 C CA . SER B 1 72 ? 13.664 -8.039 -1.695 1 98.12 72 SER B CA 1
ATOM 1418 C C . SER B 1 72 ? 13.492 -9.164 -0.681 1 98.12 72 SER B C 1
ATOM 1420 O O . SER B 1 72 ? 12.398 -9.344 -0.127 1 98.12 72 SER B O 1
ATOM 1422 N N . LYS B 1 73 ? 14.523 -9.922 -0.435 1 97.56 73 LYS B N 1
ATOM 1423 C CA . LYS B 1 73 ? 14.469 -11.094 0.431 1 97.56 73 LYS B CA 1
ATOM 1424 C C . LYS B 1 73 ? 14.594 -10.703 1.9 1 97.56 73 LYS B C 1
ATOM 1426 O O . LYS B 1 73 ? 14.922 -9.555 2.215 1 97.56 73 LYS B O 1
ATOM 1431 N N . LEU B 1 74 ? 14.312 -11.672 2.76 1 98.06 74 LEU B N 1
ATOM 1432 C CA . LEU B 1 74 ? 14.508 -11.492 4.195 1 98.06 74 LEU B CA 1
ATOM 1433 C C . LEU B 1 74 ? 15.93 -11.016 4.492 1 98.06 74 LEU B C 1
ATOM 1435 O O . LEU B 1 74 ? 16.891 -11.523 3.906 1 98.06 74 LEU B O 1
ATOM 1439 N N . GLY B 1 75 ? 15.977 -9.953 5.32 1 98.5 75 GLY B N 1
ATOM 1440 C CA . GLY B 1 75 ? 17.281 -9.445 5.723 1 98.5 75 GLY B CA 1
ATOM 1441 C C . GLY B 1 75 ? 17.75 -8.281 4.871 1 98.5 75 GLY B C 1
ATOM 1442 O O . GLY B 1 75 ? 18.688 -7.566 5.258 1 98.5 75 GLY B O 1
ATOM 1443 N N . ALA B 1 76 ? 17.156 -8.078 3.715 1 98.44 76 ALA B N 1
ATOM 1444 C CA . ALA B 1 76 ? 17.547 -6.969 2.844 1 98.44 76 ALA B CA 1
ATOM 1445 C C . ALA B 1 76 ? 17.219 -5.625 3.498 1 98.44 76 ALA B C 1
ATOM 1447 O O . ALA B 1 76 ? 16.25 -5.508 4.25 1 98.44 76 ALA B O 1
ATOM 1448 N N . THR B 1 77 ? 18.047 -4.676 3.266 1 98.81 77 THR B N 1
ATOM 1449 C CA . THR B 1 77 ? 17.781 -3.297 3.652 1 98.81 77 THR B CA 1
ATOM 1450 C C . THR B 1 77 ? 17.188 -2.512 2.482 1 98.81 77 THR B C 1
ATOM 1452 O O . THR B 1 77 ? 17.797 -2.443 1.409 1 98.81 77 THR B O 1
ATOM 1455 N N . VAL B 1 78 ? 16.047 -1.936 2.705 1 98.88 78 VAL B N 1
ATOM 1456 C CA . VAL B 1 78 ? 15.336 -1.166 1.683 1 98.88 78 VAL B CA 1
ATOM 1457 C C . VAL B 1 78 ? 15.211 0.289 2.127 1 98.88 78 VAL B C 1
ATOM 1459 O O . VAL B 1 78 ? 14.891 0.566 3.285 1 98.88 78 VAL B O 1
ATOM 1462 N N . GLU B 1 79 ? 15.5 1.194 1.2 1 98.94 79 GLU B N 1
ATOM 1463 C CA . GLU B 1 79 ? 15.32 2.623 1.44 1 98.94 79 GLU B CA 1
ATOM 1464 C C . GLU B 1 79 ? 14.258 3.213 0.516 1 98.94 79 GLU B C 1
ATOM 1466 O O . GLU B 1 79 ? 14.195 2.867 -0.666 1 98.94 79 GLU B O 1
ATOM 1471 N N . ALA B 1 80 ? 13.414 4.039 1.054 1 98.94 80 ALA B N 1
ATOM 1472 C CA . ALA B 1 80 ? 12.438 4.781 0.256 1 98.94 80 ALA B CA 1
ATOM 1473 C C . ALA B 1 80 ? 12.617 6.285 0.431 1 98.94 80 ALA B C 1
ATOM 1475 O O . ALA B 1 80 ? 12.68 6.785 1.559 1 98.94 80 ALA B O 1
ATOM 1476 N N . THR B 1 81 ? 12.742 6.973 -0.654 1 98.94 81 THR B N 1
ATOM 1477 C CA . THR B 1 81 ? 12.852 8.43 -0.643 1 98.94 81 THR B CA 1
ATOM 1478 C C . THR B 1 81 ? 11.609 9.07 -1.245 1 98.94 81 THR B C 1
ATOM 1480 O O . THR B 1 81 ? 11.125 8.633 -2.297 1 98.94 81 THR B O 1
ATOM 1483 N N . ALA B 1 82 ? 11.109 9.992 -0.537 1 98.94 82 ALA B N 1
ATOM 1484 C CA . ALA B 1 82 ? 10.016 10.812 -1.044 1 98.94 82 ALA B CA 1
ATOM 1485 C C . ALA B 1 82 ? 10.461 12.258 -1.243 1 98.94 82 ALA B C 1
ATOM 1487 O O . ALA B 1 82 ? 11.109 12.844 -0.368 1 98.94 82 ALA B O 1
ATOM 1488 N N . THR B 1 83 ? 10.148 12.781 -2.387 1 98.94 83 THR B N 1
ATOM 1489 C CA . THR B 1 83 ? 10.461 14.172 -2.709 1 98.94 83 THR B CA 1
ATOM 1490 C C . THR B 1 83 ? 9.188 14.938 -3.051 1 98.94 83 THR B C 1
ATOM 1492 O O . THR B 1 83 ? 8.422 14.531 -3.93 1 98.94 83 THR B O 1
ATOM 1495 N N . LEU B 1 84 ? 8.992 16.031 -2.334 1 98.88 84 LEU B N 1
ATOM 1496 C CA . LEU B 1 84 ? 7.852 16.906 -2.602 1 98.88 84 LEU B CA 1
ATOM 1497 C C . LEU B 1 84 ? 8.008 17.609 -3.945 1 98.88 84 LEU B C 1
ATOM 1499 O O . LEU B 1 84 ? 8.945 18.391 -4.137 1 98.88 84 LEU B O 1
ATOM 1503 N N . THR B 1 85 ? 7.059 17.406 -4.848 1 98.88 85 THR B N 1
ATOM 1504 C CA . THR B 1 85 ? 7.238 17.906 -6.203 1 98.88 85 THR B CA 1
ATOM 1505 C C . THR B 1 85 ? 6.281 19.062 -6.484 1 98.88 85 THR B C 1
ATOM 1507 O O . THR B 1 85 ? 6.504 19.844 -7.406 1 98.88 85 THR B O 1
ATOM 1510 N N . LYS B 1 86 ? 5.203 19.078 -5.746 1 98.69 86 LYS B N 1
ATOM 1511 C CA . LYS B 1 86 ? 4.207 20.125 -5.977 1 98.69 86 LYS B CA 1
ATOM 1512 C C . LYS B 1 86 ? 3.416 20.422 -4.707 1 98.69 86 LYS B C 1
ATOM 1514 O O . LYS B 1 86 ? 3.029 19.5 -3.98 1 98.69 86 LYS B O 1
ATOM 1519 N N . VAL B 1 87 ? 3.219 21.672 -4.438 1 98.06 87 VAL B N 1
ATOM 1520 C CA . VAL B 1 87 ? 2.336 22.141 -3.377 1 98.06 87 VAL B CA 1
ATOM 1521 C C . VAL B 1 87 ? 1.147 22.875 -3.986 1 98.06 87 VAL B C 1
ATOM 1523 O O . VAL B 1 87 ? 1.312 23.938 -4.594 1 98.06 87 VAL B O 1
ATOM 1526 N N . ASP B 1 88 ? 0.06 22.344 -3.896 1 97.38 88 ASP B N 1
ATOM 1527 C CA . ASP B 1 88 ? -1.194 22.938 -4.336 1 97.38 88 ASP B CA 1
ATOM 1528 C C . ASP B 1 88 ? -2.164 23.109 -3.17 1 97.38 88 ASP B C 1
ATOM 1530 O O . ASP B 1 88 ? -3.039 22.266 -2.955 1 97.38 88 ASP B O 1
ATOM 1534 N N . ARG B 1 89 ? -2.059 24.203 -2.412 1 95.94 89 ARG B N 1
ATOM 1535 C CA . ARG B 1 89 ? -2.795 24.453 -1.176 1 95.94 89 ARG B CA 1
ATOM 1536 C C . ARG B 1 89 ? -2.557 23.328 -0.168 1 95.94 89 ARG B C 1
ATOM 1538 O O . ARG B 1 89 ? -1.449 23.188 0.352 1 95.94 89 ARG B O 1
ATOM 1545 N N . ARG B 1 90 ? -3.549 22.609 0.025 1 97.06 90 ARG B N 1
ATOM 1546 C CA . ARG B 1 90 ? -3.396 21.562 1.023 1 97.06 90 ARG B CA 1
ATOM 1547 C C . ARG B 1 90 ? -2.953 20.25 0.377 1 97.06 90 ARG B C 1
ATOM 1549 O O . ARG B 1 90 ? -2.645 19.281 1.073 1 97.06 90 ARG B O 1
ATOM 1556 N N . LYS B 1 91 ? -3.041 20.203 -0.896 1 98.38 91 LYS B N 1
ATOM 1557 C CA . LYS B 1 91 ? -2.666 18.984 -1.622 1 98.38 91 LYS B CA 1
ATOM 1558 C C . LYS B 1 91 ? -1.168 18.969 -1.916 1 98.38 91 LYS B C 1
ATOM 1560 O O . LYS B 1 91 ? -0.645 19.875 -2.562 1 98.38 91 LYS B O 1
ATOM 1565 N N . LEU B 1 92 ? -0.486 17.953 -1.494 1 98.75 92 LEU B N 1
ATOM 1566 C CA . LEU B 1 92 ? 0.951 17.766 -1.669 1 98.75 92 LEU B CA 1
ATOM 1567 C C . LEU B 1 92 ? 1.24 16.578 -2.566 1 98.75 92 LEU B C 1
ATOM 1569 O O . LEU B 1 92 ? 0.778 15.461 -2.295 1 98.75 92 LEU B O 1
ATOM 1573 N N . SER B 1 93 ? 2.037 16.75 -3.605 1 98.88 93 SER B N 1
ATOM 1574 C CA . SER B 1 93 ? 2.432 15.68 -4.512 1 98.88 93 SER B CA 1
ATOM 1575 C C . SER B 1 93 ? 3.883 15.273 -4.285 1 98.88 93 SER B C 1
ATOM 1577 O O . SER B 1 93 ? 4.758 16.125 -4.137 1 98.88 93 SER B O 1
ATOM 1579 N N . PHE B 1 94 ? 4.09 13.992 -4.281 1 98.94 94 PHE B N 1
ATOM 1580 C CA . PHE B 1 94 ? 5.43 13.461 -4.07 1 98.94 94 PHE B CA 1
ATOM 1581 C C . PHE B 1 94 ? 5.812 12.508 -5.195 1 98.94 94 PHE B C 1
ATOM 1583 O O . PHE B 1 94 ? 4.98 11.727 -5.668 1 98.94 94 PHE B O 1
ATOM 1590 N N . HIS B 1 95 ? 7.082 12.594 -5.566 1 98.94 95 HIS B N 1
ATOM 1591 C CA . HIS B 1 95 ? 7.742 11.469 -6.215 1 98.94 95 HIS B CA 1
ATOM 1592 C C . HIS B 1 95 ? 8.359 10.523 -5.188 1 98.94 95 HIS B C 1
ATOM 1594 O O . HIS B 1 95 ? 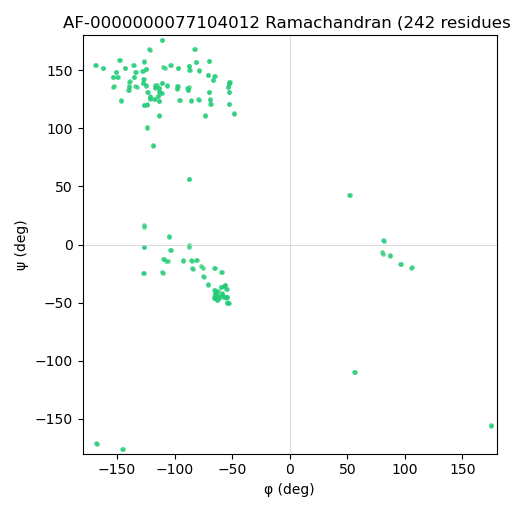9.039 10.969 -4.258 1 98.94 95 HIS B O 1
ATOM 1600 N N . VAL B 1 96 ? 8.148 9.25 -5.328 1 98.94 96 VAL B N 1
ATOM 1601 C CA . VAL B 1 96 ? 8.664 8.289 -4.367 1 98.94 96 VAL B CA 1
ATOM 1602 C C . VAL B 1 96 ? 9.461 7.207 -5.094 1 98.94 96 VAL B C 1
ATOM 1604 O O . VAL B 1 96 ? 9.086 6.785 -6.191 1 98.94 96 VAL B O 1
ATOM 1607 N N . VAL B 1 97 ? 10.594 6.836 -4.477 1 98.94 97 VAL B N 1
ATOM 1608 C CA . VAL B 1 97 ? 11.461 5.809 -5.043 1 98.94 97 VAL B CA 1
ATOM 1609 C C . VAL B 1 97 ? 12 4.91 -3.926 1 98.94 97 VAL B C 1
ATOM 1611 O O . VAL B 1 97 ? 12.414 5.402 -2.873 1 98.94 97 VAL B O 1
ATOM 1614 N N . ALA B 1 98 ? 11.938 3.635 -4.129 1 98.94 98 ALA B N 1
ATOM 1615 C CA . ALA B 1 98 ? 12.516 2.656 -3.215 1 98.94 98 ALA B CA 1
ATOM 1616 C C . ALA B 1 98 ? 13.719 1.958 -3.852 1 98.94 98 ALA B C 1
ATOM 1618 O O . ALA B 1 98 ? 13.688 1.616 -5.035 1 98.94 98 ALA B O 1
ATOM 1619 N N . LYS B 1 99 ? 14.734 1.765 -3.082 1 98.94 99 LYS B N 1
ATOM 1620 C CA . LYS B 1 99 ? 15.961 1.142 -3.568 1 98.94 99 LYS B CA 1
ATOM 1621 C C . LYS B 1 99 ? 16.453 0.072 -2.6 1 98.94 99 LYS B C 1
ATOM 1623 O O . LYS B 1 99 ? 16.25 0.178 -1.39 1 98.94 99 LYS B O 1
ATOM 1628 N N . GLU B 1 100 ? 17.062 -0.909 -3.104 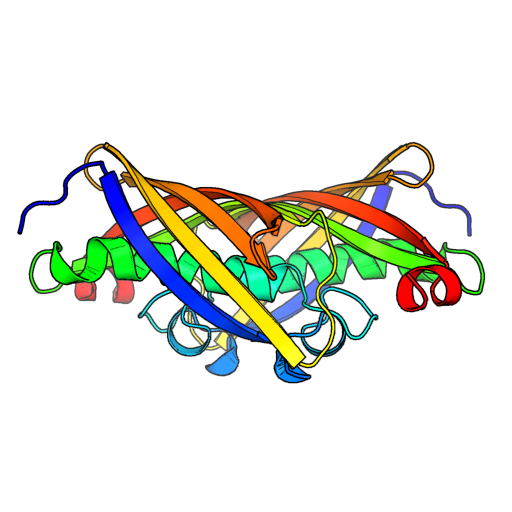1 98.75 100 GLU B N 1
ATOM 1629 C CA . GLU B 1 100 ? 17.875 -1.903 -2.416 1 98.75 100 GLU B CA 1
ATOM 1630 C C . GLU B 1 100 ? 19.281 -1.964 -3.004 1 98.75 100 GLU B C 1
ATOM 1632 O O . GLU B 1 100 ? 19.453 -2.217 -4.199 1 98.75 100 GLU B O 1
ATOM 1637 N N . ASN B 1 101 ? 20.281 -1.714 -2.236 1 97.31 101 ASN B N 1
ATOM 1638 C CA . ASN B 1 101 ? 21.656 -1.7 -2.711 1 97.31 101 ASN B CA 1
ATOM 1639 C C . ASN B 1 101 ? 21.828 -0.798 -3.932 1 97.31 101 ASN B C 1
ATOM 1641 O O . ASN B 1 101 ? 22.438 -1.194 -4.926 1 97.31 101 ASN B O 1
ATOM 1645 N N . GLY B 1 102 ? 21.188 0.35 -3.859 1 97.5 102 GLY B N 1
ATOM 1646 C CA . GLY B 1 102 ? 21.359 1.352 -4.902 1 97.5 102 GLY B CA 1
ATOM 1647 C C . GLY B 1 102 ? 20.5 1.083 -6.125 1 97.5 102 GLY B C 1
ATOM 1648 O O . GLY B 1 102 ? 20.422 1.918 -7.027 1 97.5 102 GLY B O 1
ATOM 1649 N N . GLU B 1 103 ? 19.859 -0.063 -6.176 1 98.31 103 GLU B N 1
ATOM 1650 C CA . GLU B 1 103 ? 19.016 -0.415 -7.312 1 98.31 103 GLU B CA 1
ATOM 1651 C C . GLU B 1 103 ? 17.547 -0.117 -7.023 1 98.31 103 GLU B C 1
ATOM 1653 O O . GLU B 1 103 ? 17.047 -0.428 -5.941 1 98.31 103 GLU B O 1
ATOM 1658 N N . VAL B 1 104 ? 16.891 0.473 -8.039 1 98.81 104 VAL B N 1
ATOM 1659 C CA . VAL B 1 104 ? 15.484 0.805 -7.883 1 98.81 104 VAL B CA 1
ATOM 1660 C C . VAL B 1 104 ? 14.648 -0.475 -7.848 1 98.81 104 VAL B C 1
ATOM 1662 O O . VAL B 1 104 ? 14.734 -1.302 -8.758 1 98.81 104 VAL B O 1
ATOM 1665 N N . ILE B 1 105 ? 13.867 -0.627 -6.773 1 98.81 105 ILE B N 1
ATOM 1666 C CA . ILE B 1 105 ? 12.977 -1.779 -6.691 1 98.81 105 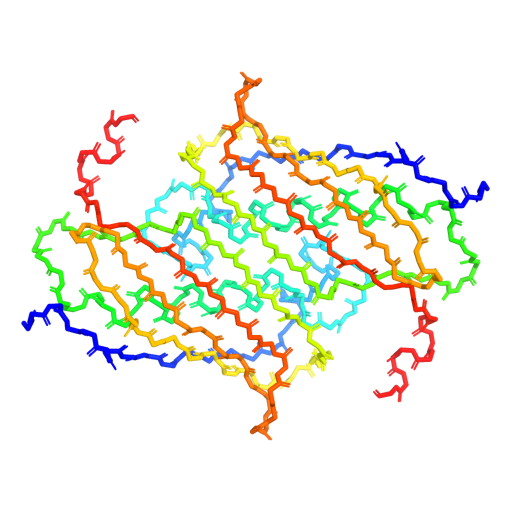ILE B CA 1
ATOM 1667 C C . ILE B 1 105 ? 11.523 -1.324 -6.844 1 98.81 105 ILE B C 1
ATOM 1669 O O . ILE B 1 105 ? 10.625 -2.146 -7.051 1 98.81 105 ILE B O 1
ATOM 1673 N N . GLY B 1 106 ? 11.258 -0.073 -6.773 1 98.81 106 GLY B N 1
ATOM 1674 C CA . GLY B 1 106 ? 9.922 0.499 -6.922 1 98.81 106 GLY B CA 1
ATOM 1675 C C . GLY B 1 106 ? 9.938 2.01 -7.062 1 98.81 106 GLY B C 1
ATOM 1676 O O . GLY B 1 106 ? 10.867 2.672 -6.598 1 98.81 106 GLY B O 1
ATOM 1677 N N . GLU B 1 107 ? 8.922 2.518 -7.699 1 98.88 107 GLU B N 1
ATOM 1678 C CA . GLU B 1 107 ? 8.836 3.957 -7.926 1 98.88 107 GLU B CA 1
ATOM 1679 C C . GLU B 1 107 ? 7.41 4.375 -8.281 1 98.88 107 GLU B C 1
ATOM 1681 O O . GLU B 1 107 ? 6.633 3.574 -8.805 1 98.88 107 GLU B O 1
ATOM 1686 N N . GLY B 1 108 ? 7.078 5.621 -7.953 1 98.81 108 GLY B N 1
ATOM 1687 C CA . GLY B 1 108 ? 5.738 6.086 -8.273 1 98.81 108 GLY B CA 1
ATOM 1688 C C . GLY B 1 108 ? 5.441 7.473 -7.742 1 98.81 108 GLY B C 1
ATOM 1689 O O . GLY B 1 108 ? 6.34 8.32 -7.664 1 98.81 108 GLY B O 1
ATOM 1690 N N . GLU B 1 109 ? 4.16 7.73 -7.543 1 98.94 109 GLU B N 1
ATOM 1691 C CA . GLU B 1 109 ? 3.668 9.016 -7.059 1 98.94 109 GLU B CA 1
ATOM 1692 C C . GLU B 1 109 ? 2.748 8.836 -5.855 1 98.94 109 GLU B C 1
ATOM 1694 O O . GLU B 1 109 ? 2.096 7.801 -5.715 1 98.94 109 GLU B O 1
ATOM 1699 N N . HIS B 1 110 ? 2.791 9.828 -5.039 1 98.88 110 HIS B N 1
ATOM 1700 C CA . HIS B 1 110 ? 2.029 9.82 -3.793 1 98.88 110 HIS B CA 1
ATOM 1701 C C . HIS B 1 110 ? 1.421 11.195 -3.518 1 98.88 110 HIS B C 1
ATOM 1703 O O . HIS B 1 110 ? 2.055 12.219 -3.77 1 98.88 110 HIS B O 1
ATOM 1709 N N . LEU B 1 111 ? 0.13 11.195 -3.098 1 98.88 111 LEU B N 1
ATOM 1710 C CA . LEU B 1 111 ? -0.54 12.422 -2.682 1 98.88 111 LEU B CA 1
ATOM 1711 C C . LEU B 1 111 ? -0.87 12.383 -1.193 1 98.88 111 LEU B C 1
ATOM 1713 O O . LEU B 1 111 ? -1.333 11.367 -0.682 1 98.88 111 LEU B O 1
ATOM 1717 N N . ARG B 1 112 ? -0.59 13.469 -0.52 1 98.75 112 ARG B N 1
ATOM 1718 C CA . ARG B 1 112 ? -1.053 13.695 0.846 1 98.75 112 ARG B CA 1
ATOM 1719 C C . ARG B 1 112 ? -1.784 15.031 0.962 1 98.75 112 ARG B C 1
ATOM 1721 O O . ARG B 1 112 ? -1.556 15.938 0.164 1 98.75 112 ARG B O 1
ATOM 1728 N N . PHE B 1 113 ? -2.6 15.141 1.946 1 98.38 113 PHE B N 1
ATOM 1729 C CA . PHE B 1 113 ? -3.367 16.359 2.197 1 98.38 113 PHE B CA 1
ATOM 1730 C C . PHE B 1 113 ? -3.113 16.875 3.607 1 98.38 113 PHE B C 1
ATOM 1732 O O . PHE B 1 113 ? -3.176 16.109 4.574 1 98.38 113 PHE B O 1
ATOM 1739 N N . ILE B 1 114 ? -2.848 18.078 3.656 1 98.31 114 ILE B N 1
ATOM 1740 C CA . ILE B 1 114 ? -2.73 18.719 4.957 1 98.31 114 ILE B CA 1
ATOM 1741 C C . ILE B 1 114 ? -4.109 18.812 5.613 1 98.31 114 ILE B C 1
ATOM 1743 O O . ILE B 1 114 ? -5.062 19.297 4.992 1 98.31 114 ILE B O 1
ATOM 1747 N N . VAL B 1 115 ? -4.152 18.391 6.859 1 97.62 115 VAL B N 1
ATOM 1748 C CA . VAL B 1 115 ? -5.406 18.484 7.605 1 97.62 115 VAL B CA 1
ATOM 1749 C C . VAL B 1 115 ? -5.137 19.016 9.008 1 97.62 115 VAL B C 1
ATOM 1751 O O . VAL B 1 115 ? -4.012 18.938 9.508 1 97.62 115 VAL B O 1
ATOM 1754 N N . ASP B 1 116 ? -6.184 19.625 9.547 1 97.06 116 ASP B N 1
ATOM 1755 C CA . ASP B 1 116 ? -6.172 19.906 10.977 1 97.06 116 ASP B CA 1
ATOM 1756 C C . ASP B 1 116 ? -6.512 18.656 11.789 1 97.06 116 ASP B C 1
ATOM 1758 O O . ASP B 1 116 ? -7.551 18.031 11.57 1 97.06 116 ASP B O 1
ATOM 1762 N N . ARG B 1 117 ? -5.633 18.25 12.75 1 95.75 117 ARG B N 1
ATOM 1763 C CA . ARG B 1 117 ? -5.785 17.016 13.508 1 95.75 117 ARG B CA 1
ATOM 1764 C C . ARG B 1 117 ? -7.148 16.953 14.188 1 95.75 117 ARG B C 1
ATOM 1766 O O . ARG B 1 117 ? -7.852 15.945 14.078 1 95.75 117 ARG B O 1
ATOM 1773 N N . GLN B 1 118 ? -7.5 18.016 14.883 1 95.31 118 GLN B N 1
ATOM 1774 C CA . GLN B 1 118 ? -8.742 18.047 15.648 1 95.31 118 GLN B CA 1
ATOM 1775 C C . GLN B 1 118 ? -9.961 17.969 14.727 1 95.31 118 GLN B C 1
ATOM 1777 O O . GLN B 1 118 ? -10.867 17.172 14.961 1 95.31 118 GLN B O 1
ATOM 1782 N N . ARG B 1 119 ? -9.945 18.734 13.703 1 95.75 119 ARG B N 1
ATOM 1783 C CA . ARG B 1 119 ? -11.07 18.766 12.773 1 95.75 119 ARG B CA 1
ATOM 1784 C C . ARG B 1 119 ? -11.211 17.422 12.062 1 95.75 119 ARG B C 1
ATOM 1786 O O . ARG B 1 119 ? -12.328 16.953 11.844 1 95.75 119 ARG B O 1
ATOM 1793 N N . PHE B 1 120 ? -10.086 16.859 11.727 1 96 120 PHE B N 1
ATOM 1794 C CA . PHE B 1 120 ? -10.094 15.578 11.023 1 96 120 PHE B CA 1
ATOM 1795 C C . PHE B 1 120 ? -10.727 14.492 11.891 1 96 120 PHE B C 1
ATOM 1797 O O . PHE B 1 120 ? -11.508 13.672 11.398 1 96 120 PHE B O 1
ATOM 1804 N N . MET B 1 121 ? -10.406 14.43 13.117 1 93.38 121 MET B N 1
ATOM 1805 C CA . MET B 1 121 ? -10.852 13.359 14 1 93.38 121 MET B CA 1
ATOM 1806 C C . MET B 1 121 ? -12.305 13.555 14.422 1 93.38 121 MET B C 1
ATOM 1808 O O . MET B 1 121 ? -12.961 12.609 14.867 1 93.38 121 MET B O 1
ATOM 1812 N N . GLN B 1 122 ? -12.828 14.812 14.281 1 89.94 122 GLN B N 1
ATOM 1813 C CA . GLN B 1 122 ? -14.211 15.109 14.648 1 89.94 122 GLN B CA 1
ATOM 1814 C C . GLN B 1 122 ? -15.164 14.773 13.516 1 89.94 122 GLN B C 1
ATOM 1816 O O . GLN B 1 122 ? -16.375 14.641 13.727 1 89.94 122 GLN B O 1
ATOM 1821 N N . GLY B 1 123 ? -14.719 14.672 12.297 1 76.25 123 GLY B N 1
ATOM 1822 C CA . GLY B 1 123 ? -15.594 14.414 11.164 1 76.25 123 GLY B CA 1
ATOM 1823 C C . GLY B 1 123 ? -15.961 12.953 11.016 1 76.25 123 GLY B C 1
ATOM 1824 O O . GLY B 1 123 ? -15.352 12.086 11.641 1 76.25 123 GLY B O 1
#

Organism: NCBI:txid679189

InterPro domains:
  IPR025540 Fluoroacetyl-CoA thioesterase [PIRSF014972] (2-122)
  IPR025540 Fluoroacetyl-CoA thioesterase [PTHR36934] (1-122)
  IPR029069 HotDog domain superfamily [SSF54637] (1-122)
  IPR054485 Fluoroacetyl-CoA-specific thioesterase-like domain [PF22636] (15-117)

Foldseek 3Di:
DADDFFQKFKDKDAQAQCQACCNVVVDNDQWGDPVSVVVRQVVGVQVSCVVNDDPQKGKDWDDDDKDFADTHHHGFMKMKMWGFHDDDPFKTKIWMFMDTPNHTRMTTMTIMGMDRNVVVVVD/DADDFFQKFKDKDAQAQCQACCNVVVDNDQWGDPVSVVVRQVVGVQVSCVVNDDPQKGKDWDDDDKDFADTHHHGFMKMKMWGFHDDDPFKTKIWMFMDTPNHTRMTTMTIMGMDRNVVVVVD

Sequence (246 aa):
MMLKEGLSHTSVLTVTEAYTAQALGSGDLPVLGTPAMLALMENAAMLAVANELDEGQTTVGGYLGASHVKPSKLGATVEATATLTKVDRRKLSFHVVAKENGEVIGEGEHLRFIVDRQRFMQGMMLKEGLSHTSVLTVTEAYTAQALGSGDLPVLGTPAMLALMENAAMLAVANELDEGQTTVGGYLGASHVKPSKLGATVEATATLTKVDRRKLSFHVVAKENGEVIGEGEHLRFIVDRQRFMQG

Nearest PDB structures (foldseek):
  3kx8-assembly1_B  TM=9.272E-01  e=2.252E-13  Streptantibioticus cattleyicolor
  3kvi-assembly1_B  TM=9.213E-01  e=2.897E-13  Streptantibioticus cattleyicolor
  3p3f-assembly1_A  TM=9.032E-01  e=3.286E-13  Streptantibioticus cattleyicolor
  3p3i-assembly2_D  TM=9.097E-01  e=6.169E-13  Streptantibioticus cattleyicolor
  3qoo-assembly1_A-2  TM=9.098E-01  e=4.051E-10  Thermanaerovibrio acidaminovorans DSM 6589

Solvent-accessible surface area (backbone atoms only — not comparable to full-atom values): 12022 Å² total; per-residue (Å²): 103,76,82,53,68,66,38,53,29,74,32,75,47,66,34,43,71,78,37,8,9,40,65,56,42,35,32,79,47,80,27,52,15,67,38,47,54,50,19,40,30,35,25,9,44,48,59,32,45,58,79,35,52,58,89,66,47,45,58,43,68,38,33,43,31,35,39,39,79,50,87,42,49,70,68,37,56,40,36,15,36,13,31,32,69,40,76,57,88,48,40,36,35,28,44,29,40,28,29,43,90,86,38,77,24,26,42,40,42,37,32,32,33,58,40,46,51,69,63,58,72,71,102,102,75,81,51,70,66,36,53,28,76,32,77,48,65,33,44,71,79,37,9,10,40,65,59,42,35,32,78,48,77,27,53,13,66,37,48,54,49,19,39,30,34,27,8,43,48,59,32,44,57,79,34,51,58,91,66,47,48,57,42,70,36,33,43,32,36,40,40,79,50,86,41,49,70,68,39,57,39,36,15,35,12,31,33,70,39,76,56,88,50,42,35,35,28,42,31,40,27,29,43,91,88,38,76,26,27,42,39,42,35,32,32,32,57,39,47,51,69,64,59,72,70,103

pLDDT: mean 97.29, std 4.1, range [63.53, 98.94]

Radius of gyration: 17.45 Å; Cα contacts (8 Å, |Δi|>4): 669; chains: 2; bounding box: 43×53×37 Å